Protein AF-A0A973JBW7-F1 (afdb_monomer)

Mean predicted aligned error: 7.13 Å

Nearest PDB structures (foldseek):
  1ygr-assembly2_B  TM=1.843E-01  e=5.687E+00  Homo sapiens

Radius of gyration: 26.46 Å; Cα contacts (8 Å, |Δi|>4): 349; chains: 1; bounding box: 55×74×59 Å

Structure (mmCIF, N/CA/C/O backbone):
data_AF-A0A973JBW7-F1
#
_entry.id   AF-A0A973JBW7-F1
#
loop_
_atom_site.group_PDB
_atom_site.id
_atom_site.type_symbol
_atom_site.label_atom_id
_atom_site.label_alt_id
_atom_site.label_comp_id
_atom_site.label_asym_id
_atom_site.label_entity_id
_atom_site.label_seq_id
_atom_site.pdbx_PDB_ins_code
_atom_site.Cartn_x
_atom_site.Cartn_y
_atom_site.Cartn_z
_atom_site.occupancy
_atom_site.B_iso_or_equiv
_atom_site.auth_seq_id
_atom_site.auth_comp_id
_atom_site.auth_asym_id
_atom_site.auth_atom_id
_atom_site.pdbx_PDB_model_num
ATOM 1 N N . MET A 1 1 ? 20.577 33.169 -4.524 1.00 42.94 1 MET A N 1
ATOM 2 C CA . MET A 1 1 ? 22.026 32.935 -4.735 1.00 42.94 1 MET A CA 1
ATOM 3 C C . MET A 1 1 ? 22.417 31.462 -4.566 1.00 42.94 1 MET A C 1
ATOM 5 O O . MET A 1 1 ? 23.113 30.966 -5.436 1.00 42.94 1 MET A O 1
ATOM 9 N N . LEU A 1 2 ? 21.919 30.731 -3.551 1.00 44.59 2 LEU A N 1
ATOM 10 C CA . LEU A 1 2 ? 22.210 29.290 -3.377 1.00 44.59 2 LEU A CA 1
ATOM 11 C C . LEU A 1 2 ? 21.728 28.379 -4.529 1.00 44.59 2 LEU A C 1
ATOM 13 O O . LEU A 1 2 ? 22.479 27.511 -4.961 1.00 44.59 2 LEU A O 1
ATOM 17 N N . PHE A 1 3 ? 20.528 28.600 -5.081 1.00 47.31 3 PHE A N 1
ATOM 18 C CA . PHE A 1 3 ? 19.990 27.764 -6.174 1.00 47.31 3 PHE A CA 1
ATOM 19 C C . PHE A 1 3 ? 20.794 27.867 -7.484 1.00 47.31 3 PHE A C 1
ATOM 21 O O . PHE A 1 3 ? 21.037 26.862 -8.145 1.00 47.31 3 PHE A O 1
ATOM 28 N N . GLY A 1 4 ? 21.312 29.059 -7.804 1.00 51.34 4 GLY A N 1
ATOM 29 C CA . GLY A 1 4 ? 22.175 29.262 -8.973 1.00 51.34 4 GLY A CA 1
ATOM 30 C C . GLY A 1 4 ? 23.517 28.527 -8.873 1.00 51.34 4 GLY A C 1
ATOM 31 O O . GLY A 1 4 ? 24.029 28.052 -9.880 1.00 51.34 4 GLY A O 1
ATOM 32 N N . ILE A 1 5 ? 24.056 28.366 -7.659 1.00 56.47 5 ILE A N 1
ATOM 33 C CA . ILE A 1 5 ? 25.300 27.620 -7.411 1.00 56.47 5 ILE A CA 1
ATOM 34 C C . ILE A 1 5 ? 25.061 26.106 -7.563 1.00 56.47 5 ILE A C 1
ATOM 36 O O . ILE A 1 5 ? 25.886 25.414 -8.156 1.00 56.47 5 ILE A O 1
ATOM 40 N N . ALA A 1 6 ? 23.910 25.591 -7.116 1.00 58.09 6 ALA A N 1
ATOM 41 C CA . ALA A 1 6 ? 23.551 24.176 -7.264 1.00 58.09 6 ALA A CA 1
ATOM 42 C C . ALA A 1 6 ? 23.385 23.751 -8.738 1.00 58.09 6 ALA A C 1
ATOM 44 O O . ALA A 1 6 ? 23.870 22.688 -9.130 1.00 58.09 6 ALA A O 1
ATOM 45 N N . GLY A 1 7 ? 22.781 24.601 -9.579 1.00 59.62 7 GLY A N 1
ATOM 46 C CA . GLY A 1 7 ? 22.680 24.355 -11.024 1.00 59.62 7 GLY A CA 1
ATOM 47 C C . GLY A 1 7 ? 24.046 24.273 -11.722 1.00 59.62 7 GLY A C 1
ATOM 48 O O . GLY A 1 7 ? 24.251 23.420 -12.585 1.00 59.62 7 GLY A O 1
ATOM 49 N N . VAL A 1 8 ? 25.011 25.098 -11.300 1.00 59.72 8 VAL A N 1
ATOM 50 C CA . VAL A 1 8 ? 26.391 25.080 -11.822 1.00 59.72 8 VAL A CA 1
ATOM 51 C C . VAL A 1 8 ? 27.149 23.818 -11.386 1.00 59.72 8 VAL A C 1
ATOM 53 O O . VAL A 1 8 ? 27.869 23.231 -12.191 1.00 59.72 8 VAL A O 1
ATOM 56 N N . ILE A 1 9 ? 26.948 23.340 -10.154 1.00 60.28 9 ILE A N 1
ATOM 57 C CA . ILE A 1 9 ? 27.571 22.098 -9.658 1.00 60.28 9 ILE A CA 1
ATOM 58 C C . ILE A 1 9 ? 27.059 20.867 -10.426 1.00 60.28 9 ILE A C 1
ATOM 60 O O . ILE A 1 9 ? 27.844 19.975 -10.743 1.00 60.28 9 ILE A O 1
ATOM 64 N N . ILE A 1 10 ? 25.776 20.832 -10.796 1.00 59.91 10 ILE A N 1
ATOM 65 C CA . ILE A 1 10 ? 25.201 19.747 -11.613 1.00 59.91 10 ILE A CA 1
ATOM 66 C C . ILE A 1 10 ? 25.763 19.754 -13.035 1.00 59.91 10 ILE A C 1
ATOM 68 O O . ILE A 1 10 ? 26.061 18.692 -13.579 1.00 59.91 10 ILE A O 1
ATOM 72 N N . LEU A 1 11 ? 25.970 20.937 -13.619 1.00 58.75 11 LEU A N 1
ATOM 73 C CA . LEU A 1 11 ? 26.609 21.075 -14.931 1.00 58.75 11 LEU A CA 1
ATOM 74 C C . LEU A 1 11 ? 28.064 20.579 -14.921 1.00 58.75 11 LEU A C 1
ATOM 76 O O . LEU A 1 11 ? 28.499 19.969 -15.894 1.00 58.75 11 LEU A O 1
ATOM 80 N N . LEU A 1 12 ? 28.794 20.786 -13.820 1.00 54.78 12 LEU A N 1
ATOM 81 C CA . LEU A 1 12 ? 30.184 20.340 -13.657 1.00 54.78 12 LEU A CA 1
ATOM 82 C C . LEU A 1 12 ? 30.306 18.845 -13.303 1.00 54.78 12 LEU A C 1
ATOM 84 O O . LEU A 1 12 ? 31.237 18.182 -13.750 1.00 54.78 12 LEU A O 1
ATOM 88 N N . ALA A 1 13 ? 29.366 18.290 -12.531 1.00 57.03 13 ALA A N 1
ATOM 89 C CA . ALA A 1 13 ? 29.328 16.863 -12.184 1.00 57.03 13 ALA A CA 1
ATOM 90 C C . ALA A 1 13 ? 28.729 15.981 -13.300 1.00 57.03 13 ALA A C 1
ATOM 92 O O . ALA A 1 13 ? 28.875 14.756 -13.287 1.00 57.03 13 ALA A O 1
ATOM 93 N N . GLY A 1 14 ? 28.042 16.605 -14.257 1.00 56.91 14 GLY A N 1
ATOM 94 C CA . GLY A 1 14 ? 27.247 15.973 -15.298 1.00 56.91 14 GLY A CA 1
ATOM 95 C C . GLY A 1 14 ? 27.964 15.721 -16.624 1.00 56.91 14 GLY A C 1
ATOM 96 O O . GLY A 1 14 ? 27.279 15.574 -17.631 1.00 56.91 14 GLY A O 1
ATOM 97 N N . CYS A 1 15 ? 29.301 15.628 -16.651 1.00 59.75 15 CYS A N 1
ATOM 98 C CA . CYS A 1 15 ? 30.090 15.381 -17.874 1.00 59.75 15 CYS A CA 1
ATOM 99 C C . CYS A 1 15 ? 29.671 14.133 -18.679 1.00 59.75 15 CYS A C 1
ATOM 101 O O . CYS A 1 15 ? 30.118 13.961 -19.808 1.00 59.75 15 CYS A O 1
ATOM 103 N N . THR A 1 16 ? 28.823 13.267 -18.118 1.00 65.31 16 THR A N 1
ATOM 104 C CA . THR A 1 16 ? 28.270 12.087 -18.786 1.00 65.31 16 THR A CA 1
ATOM 105 C C . THR A 1 16 ? 26.877 12.289 -19.384 1.00 65.31 16 THR A C 1
ATOM 107 O O . THR A 1 16 ? 26.464 11.431 -20.139 1.00 65.31 16 THR A O 1
ATOM 110 N N . SER A 1 17 ? 26.140 13.365 -19.075 1.00 79.50 17 SER A N 1
ATOM 111 C CA . SER A 1 17 ? 24.730 13.547 -19.485 1.00 79.50 17 SER A CA 1
ATOM 112 C C . SER A 1 17 ? 24.569 14.393 -20.754 1.00 79.50 17 SER A C 1
ATOM 114 O O . SER A 1 17 ? 25.401 15.251 -21.055 1.00 79.50 17 SER A O 1
ATOM 116 N N . SER A 1 18 ? 23.461 14.212 -21.481 1.00 85.12 18 SER A N 1
ATOM 117 C CA . SER A 1 18 ? 23.138 15.063 -22.635 1.00 85.12 18 SER A CA 1
ATOM 118 C C . SER A 1 18 ? 22.835 16.513 -22.214 1.00 85.12 18 SER A C 1
ATOM 120 O O . SER A 1 18 ? 22.399 16.780 -21.092 1.00 85.12 18 SER A O 1
ATOM 122 N N . ARG A 1 19 ? 23.017 17.485 -23.125 1.00 86.94 19 ARG A N 1
ATOM 123 C CA . ARG A 1 19 ? 22.711 18.908 -22.844 1.00 86.94 19 ARG A CA 1
ATOM 124 C C . ARG A 1 19 ? 21.253 19.126 -22.424 1.00 86.94 19 ARG A C 1
ATOM 126 O O . ARG A 1 19 ? 20.981 19.986 -21.590 1.00 86.94 19 ARG A O 1
ATOM 133 N N . GLN A 1 20 ? 20.331 18.363 -23.007 1.00 90.44 20 GLN A N 1
ATOM 134 C CA . GLN A 1 20 ? 18.900 18.455 -22.723 1.00 90.44 20 GLN A CA 1
ATOM 135 C C . GLN A 1 20 ? 18.580 17.936 -21.314 1.00 90.44 20 GLN A C 1
ATOM 137 O O . GLN A 1 20 ? 17.882 18.616 -20.565 1.00 90.44 20 GLN A O 1
ATOM 142 N N . GLU A 1 21 ? 19.166 16.801 -20.913 1.00 91.44 21 GLU A N 1
ATOM 143 C CA . GLU A 1 21 ? 19.054 16.277 -19.545 1.00 91.44 21 GLU A CA 1
ATOM 144 C C . GLU A 1 21 ? 19.638 17.242 -18.513 1.00 91.44 21 GLU A C 1
ATOM 146 O O . GLU A 1 21 ? 19.010 17.497 -17.490 1.00 91.44 21 GLU A O 1
ATOM 151 N N . LEU A 1 22 ? 20.815 17.820 -18.781 1.00 89.81 22 LEU A N 1
ATOM 152 C CA . LEU A 1 22 ? 21.440 18.780 -17.867 1.00 89.81 22 LEU A CA 1
ATOM 153 C C . LEU A 1 22 ? 20.580 20.029 -17.675 1.00 89.81 22 LEU A C 1
ATOM 155 O O . LEU A 1 22 ? 20.416 20.492 -16.546 1.00 89.81 22 LEU A O 1
ATOM 159 N N . LYS A 1 23 ? 19.992 20.548 -18.760 1.00 92.69 23 LYS A N 1
ATOM 160 C CA . LYS A 1 23 ? 19.048 21.669 -18.694 1.00 92.69 23 LYS A CA 1
ATOM 161 C C . LYS A 1 23 ? 17.819 21.303 -17.859 1.00 92.69 23 LYS A C 1
ATOM 163 O O . LYS A 1 23 ? 17.441 22.075 -16.982 1.00 92.69 23 LYS A O 1
ATOM 168 N N . ALA A 1 24 ? 17.244 20.123 -18.088 1.00 94.62 24 ALA A N 1
ATOM 169 C CA . ALA A 1 24 ? 16.097 19.638 -17.330 1.00 94.62 24 ALA A CA 1
ATOM 170 C C . ALA A 1 24 ? 16.425 19.457 -15.839 1.00 94.62 24 ALA A C 1
ATOM 172 O O . ALA A 1 24 ? 15.648 19.864 -14.981 1.00 94.62 24 ALA A O 1
ATOM 173 N N . CYS A 1 25 ? 17.603 18.925 -15.507 1.00 93.38 25 CYS A N 1
ATOM 174 C CA . CYS A 1 25 ? 18.040 18.792 -14.120 1.00 93.38 25 CYS A CA 1
ATOM 175 C C . CYS A 1 25 ? 18.281 20.139 -13.439 1.00 93.38 25 CYS A C 1
ATOM 177 O O . CYS A 1 25 ? 17.886 20.314 -12.288 1.00 93.38 25 CYS A O 1
ATOM 179 N N . ALA A 1 26 ? 18.886 21.103 -14.136 1.00 91.94 26 ALA A N 1
ATOM 180 C CA . ALA A 1 26 ? 19.043 22.454 -13.608 1.00 91.94 26 ALA A CA 1
ATOM 181 C C . ALA A 1 26 ? 17.678 23.103 -13.320 1.00 91.94 26 ALA A C 1
ATOM 183 O O . ALA A 1 26 ? 17.512 23.752 -12.290 1.00 91.94 26 ALA A O 1
ATOM 184 N N . GLU A 1 27 ? 16.688 22.888 -14.189 1.00 92.94 27 GLU A N 1
ATOM 185 C CA . GLU A 1 27 ? 15.319 23.361 -13.977 1.00 92.94 27 GLU A CA 1
ATOM 186 C C . GLU A 1 27 ? 14.664 22.709 -12.753 1.00 92.94 27 GLU A C 1
ATOM 188 O O . GLU A 1 27 ? 14.153 23.427 -11.899 1.00 92.94 27 GLU A O 1
ATOM 193 N N . VAL A 1 28 ? 14.768 21.382 -12.605 1.00 92.00 28 VAL A N 1
ATOM 194 C CA . VAL A 1 28 ? 14.255 20.645 -11.433 1.00 92.00 28 VAL A CA 1
ATOM 195 C C . VAL A 1 28 ? 14.863 21.169 -10.129 1.00 92.00 28 VAL A C 1
ATOM 197 O O . VAL A 1 28 ? 14.159 21.364 -9.137 1.00 92.00 28 VAL A O 1
ATOM 200 N N . VAL A 1 29 ? 16.169 21.437 -10.118 1.00 90.38 29 VAL A N 1
ATOM 201 C CA . VAL A 1 29 ? 16.849 21.987 -8.936 1.00 90.38 29 VAL A CA 1
ATOM 202 C C . VAL A 1 29 ? 16.404 23.412 -8.638 1.00 90.38 29 VAL A C 1
ATOM 204 O O . VAL A 1 29 ? 16.184 23.750 -7.476 1.00 90.38 29 VAL A O 1
ATOM 207 N N . ASN A 1 30 ? 16.215 24.235 -9.668 1.00 91.75 30 ASN A N 1
ATOM 208 C CA . ASN A 1 30 ? 15.725 25.600 -9.505 1.00 91.75 30 ASN A CA 1
ATOM 209 C C . ASN A 1 30 ? 14.256 25.653 -9.059 1.00 91.75 30 ASN A C 1
ATOM 211 O O . ASN A 1 30 ? 13.892 26.567 -8.322 1.00 91.75 30 ASN A O 1
ATOM 215 N N . SER A 1 31 ? 13.422 24.687 -9.464 1.00 89.81 31 SER A N 1
ATOM 216 C CA . SER A 1 31 ? 12.028 24.588 -9.009 1.00 89.81 31 SER A CA 1
ATOM 217 C C . SER A 1 31 ? 11.898 24.111 -7.561 1.00 89.81 31 SER A C 1
ATOM 219 O O . SER A 1 31 ? 10.866 24.338 -6.931 1.00 89.81 31 SER A O 1
ATOM 221 N N . GLY A 1 32 ? 12.939 23.469 -7.024 1.00 90.44 32 GLY A N 1
ATOM 222 C CA . GLY A 1 32 ? 12.926 22.881 -5.690 1.00 90.44 32 GLY A CA 1
ATOM 223 C C . GLY A 1 32 ? 12.022 21.650 -5.579 1.00 90.44 32 GLY A C 1
ATOM 224 O O . GLY A 1 32 ? 11.561 21.078 -6.568 1.00 90.44 32 GLY A O 1
ATOM 225 N N . PHE A 1 33 ? 11.792 21.215 -4.342 1.00 90.94 33 PHE A N 1
ATOM 226 C CA . PHE A 1 33 ? 10.948 20.060 -4.050 1.00 90.94 33 PHE A CA 1
ATOM 227 C C . PHE A 1 33 ? 9.458 20.389 -4.190 1.00 90.94 33 PHE A C 1
ATOM 229 O O . PHE A 1 33 ? 8.994 21.448 -3.765 1.00 90.94 33 PHE A O 1
ATOM 236 N N . ARG A 1 34 ? 8.687 19.434 -4.723 1.00 91.00 34 ARG A N 1
ATOM 237 C CA . ARG A 1 34 ? 7.221 19.508 -4.759 1.00 91.00 34 ARG A CA 1
ATOM 238 C C . ARG A 1 34 ? 6.672 19.629 -3.323 1.00 91.00 34 ARG A C 1
ATOM 240 O O . ARG A 1 34 ? 7.114 18.895 -2.439 1.00 91.00 34 ARG A O 1
ATOM 247 N N . PRO A 1 35 ? 5.702 20.509 -3.040 1.00 94.56 35 PRO A N 1
ATOM 248 C CA . PRO A 1 35 ? 5.027 20.489 -1.748 1.00 94.56 35 PRO A CA 1
ATOM 249 C C . PRO A 1 35 ? 4.169 19.224 -1.609 1.00 94.56 35 PRO A C 1
ATOM 251 O O . PRO A 1 35 ? 3.582 18.756 -2.584 1.00 94.56 35 PRO A O 1
ATOM 254 N N . VAL A 1 36 ? 4.053 18.695 -0.389 1.00 95.25 36 VAL A N 1
ATOM 255 C CA . VAL A 1 36 ? 3.075 17.638 -0.087 1.00 95.25 36 VAL A CA 1
ATOM 256 C C . VAL A 1 36 ? 1.675 18.190 -0.342 1.00 95.25 36 VAL A C 1
ATOM 258 O O . VAL A 1 36 ? 1.330 19.265 0.161 1.00 95.25 36 VAL A O 1
ATOM 261 N N . ALA A 1 37 ? 0.875 17.458 -1.114 1.00 96.44 37 ALA A N 1
ATOM 262 C CA . ALA A 1 37 ? -0.450 17.890 -1.535 1.00 96.44 37 ALA A CA 1
ATOM 263 C C . ALA A 1 37 ? -1.318 18.304 -0.337 1.00 96.44 37 ALA A C 1
ATOM 265 O O . ALA A 1 37 ? -1.335 17.655 0.721 1.00 96.44 37 ALA A O 1
ATOM 266 N N . ARG A 1 38 ? -2.045 19.416 -0.488 1.00 93.69 38 ARG A N 1
ATOM 267 C CA . ARG A 1 38 ? -2.948 19.911 0.562 1.00 93.69 38 ARG A CA 1
ATOM 268 C C . ARG A 1 38 ? -4.248 19.130 0.563 1.00 93.69 38 ARG A C 1
ATOM 270 O O . ARG A 1 38 ? -4.709 18.749 1.637 1.00 93.69 38 ARG A O 1
ATOM 277 N N . GLU A 1 39 ? -4.733 18.813 -0.627 1.00 93.44 39 GLU A N 1
ATOM 278 C CA . GLU A 1 39 ? -5.956 18.068 -0.882 1.00 93.44 39 GLU A CA 1
ATOM 279 C C . GLU A 1 39 ? -5.707 16.807 -1.719 1.00 93.44 39 GLU A C 1
ATOM 281 O O . GLU A 1 39 ? -4.707 16.657 -2.420 1.00 93.44 39 GLU A O 1
ATOM 286 N N . ARG A 1 40 ? -6.646 15.861 -1.638 1.00 90.19 40 ARG A N 1
ATOM 287 C CA . ARG A 1 40 ? -6.514 14.529 -2.241 1.00 90.19 40 ARG A CA 1
ATOM 288 C C . ARG A 1 40 ? -6.483 14.552 -3.776 1.00 90.19 40 ARG A C 1
ATOM 290 O O . ARG A 1 40 ? -5.924 13.635 -4.384 1.00 90.19 40 ARG A O 1
ATOM 297 N N . THR A 1 41 ? -7.129 15.531 -4.399 1.00 92.38 41 THR A N 1
ATOM 298 C CA . THR A 1 41 ? -7.182 15.767 -5.857 1.00 92.38 41 THR A CA 1
ATOM 299 C C . THR A 1 41 ? -5.808 16.063 -6.445 1.00 92.38 41 THR A C 1
ATOM 301 O O . THR A 1 41 ? -5.526 15.644 -7.561 1.00 92.38 41 THR A O 1
ATOM 304 N N . GLU A 1 42 ? -4.932 16.684 -5.661 1.00 94.62 42 GLU A N 1
ATOM 305 C CA . GLU A 1 42 ? -3.567 17.044 -6.051 1.00 94.62 42 GLU A CA 1
ATOM 306 C C . GLU A 1 42 ? -2.538 15.955 -5.721 1.00 94.62 42 GLU A C 1
ATOM 308 O O . GLU A 1 42 ? -1.343 16.134 -5.979 1.00 94.62 42 GLU A O 1
ATOM 313 N N . ARG A 1 43 ? -2.972 14.839 -5.115 1.00 94.56 43 ARG A N 1
ATOM 314 C CA . ARG A 1 43 ? -2.050 13.821 -4.610 1.00 94.56 43 ARG A CA 1
ATOM 315 C C . ARG A 1 43 ? -1.225 13.189 -5.736 1.00 94.56 43 ARG A C 1
ATOM 317 O O . ARG A 1 43 ? -1.718 12.948 -6.841 1.00 94.56 43 ARG A O 1
ATOM 324 N N . PHE A 1 44 ? 0.000 12.824 -5.410 1.00 95.12 44 PHE A N 1
ATOM 325 C CA . PHE A 1 44 ? 0.974 12.198 -6.271 1.00 95.12 44 PHE A CA 1
ATOM 326 C C . PHE A 1 44 ? 0.481 10.819 -6.706 1.00 95.12 44 PHE A C 1
ATOM 328 O O . PHE A 1 44 ? 0.200 9.951 -5.881 1.00 95.12 44 PHE A O 1
ATOM 335 N N . GLN A 1 45 ? 0.365 10.622 -8.019 1.00 91.38 45 GLN A N 1
ATOM 336 C CA . GLN A 1 45 ? -0.081 9.361 -8.626 1.00 91.38 45 GLN A CA 1
ATOM 337 C C . GLN A 1 45 ? 1.093 8.531 -9.171 1.00 91.38 45 GLN A C 1
ATOM 339 O O . GLN A 1 45 ? 0.908 7.756 -10.105 1.00 91.38 45 GLN A O 1
ATOM 344 N N . GLY A 1 46 ? 2.314 8.729 -8.659 1.00 92.25 46 GLY A N 1
ATOM 345 C CA . GLY A 1 46 ? 3.503 8.054 -9.197 1.00 92.25 46 GLY A CA 1
ATOM 346 C C . GLY A 1 46 ? 3.949 8.584 -10.565 1.00 92.25 46 GLY A C 1
ATOM 347 O O . GLY A 1 46 ? 4.622 7.867 -11.305 1.00 92.25 46 GLY A O 1
ATOM 348 N N . LYS A 1 47 ? 3.539 9.813 -10.911 1.00 92.38 47 LYS A N 1
ATOM 349 C CA . LYS A 1 47 ? 3.806 10.475 -12.191 1.00 92.38 47 LYS A CA 1
ATOM 350 C C . LYS A 1 47 ? 4.443 11.836 -11.984 1.00 92.38 47 LYS A C 1
ATOM 352 O O . LYS A 1 47 ? 3.928 12.640 -11.205 1.00 92.38 47 LYS A O 1
ATOM 357 N N . VAL A 1 48 ? 5.517 12.111 -12.717 1.00 93.88 48 VAL A N 1
ATOM 358 C CA . VAL A 1 48 ? 6.246 13.385 -12.631 1.00 93.88 48 VAL A CA 1
ATOM 359 C C . VAL A 1 48 ? 6.046 14.245 -13.879 1.00 93.88 48 VAL A C 1
ATOM 361 O O . VAL A 1 48 ? 5.449 13.817 -14.871 1.00 93.88 48 VAL A O 1
ATOM 364 N N . GLN A 1 49 ? 6.505 15.496 -13.829 1.00 94.06 49 GLN A N 1
ATOM 365 C CA . GLN A 1 49 ? 6.531 16.380 -14.996 1.00 94.06 49 GLN A CA 1
ATOM 366 C C . GLN A 1 49 ? 7.577 15.914 -16.016 1.00 94.06 49 GLN A C 1
ATOM 368 O O . GLN A 1 49 ? 8.479 15.143 -15.692 1.00 94.06 49 GLN A O 1
ATOM 373 N N . GLU A 1 50 ? 7.462 16.388 -17.257 1.00 95.62 50 GLU A N 1
ATOM 374 C CA . GLU A 1 50 ? 8.357 15.983 -18.348 1.00 95.62 50 GLU A CA 1
ATOM 375 C C . GLU A 1 50 ? 9.818 16.277 -18.028 1.00 95.62 50 GLU A C 1
ATOM 377 O O . GLU A 1 50 ? 10.669 15.401 -18.142 1.00 95.62 50 GLU A O 1
ATOM 382 N N . THR A 1 51 ? 10.080 17.487 -17.538 1.00 96.00 51 THR A N 1
ATOM 383 C CA . THR A 1 51 ? 11.404 17.961 -17.130 1.00 96.00 51 THR A CA 1
ATOM 384 C C . THR A 1 51 ? 11.996 17.088 -16.022 1.00 96.00 51 THR A C 1
ATOM 386 O O . THR A 1 51 ? 13.167 16.712 -16.076 1.00 96.00 51 THR A O 1
ATOM 389 N N . THR A 1 52 ? 11.180 16.678 -15.048 1.00 95.81 52 THR A N 1
ATOM 390 C CA . THR A 1 52 ? 11.597 15.771 -13.972 1.00 95.81 52 THR A CA 1
ATOM 391 C C . THR A 1 52 ? 11.926 14.371 -14.486 1.00 95.81 52 THR A C 1
ATOM 393 O O . THR A 1 52 ? 12.967 13.824 -14.118 1.00 95.81 52 THR A O 1
ATOM 396 N N . ALA A 1 53 ? 11.085 13.799 -15.354 1.00 96.38 53 ALA A N 1
ATOM 397 C CA . ALA A 1 53 ? 11.341 12.487 -15.950 1.00 96.38 53 ALA A CA 1
ATOM 398 C C . ALA A 1 53 ? 12.604 12.505 -16.816 1.00 96.38 53 ALA A C 1
ATOM 400 O O . ALA A 1 53 ? 13.451 11.624 -16.681 1.00 96.38 53 ALA A O 1
ATOM 401 N N . LEU A 1 54 ? 12.766 13.543 -17.642 1.00 96.62 54 LEU A N 1
ATOM 402 C CA . LEU A 1 54 ? 13.934 13.710 -18.496 1.00 96.62 54 LEU A CA 1
ATOM 403 C C . LEU A 1 54 ? 15.217 13.801 -17.665 1.00 96.62 54 LEU A C 1
ATOM 405 O O . LEU A 1 54 ? 16.190 13.116 -17.968 1.00 96.62 54 LEU A O 1
ATOM 409 N N . CYS A 1 55 ? 15.208 14.569 -16.572 1.00 95.56 55 CYS A N 1
ATOM 410 C CA . CYS A 1 55 ? 16.353 14.636 -15.667 1.00 95.56 55 CYS A CA 1
ATOM 411 C C . CYS A 1 55 ? 16.701 13.267 -15.048 1.00 95.56 55 CYS A C 1
ATOM 413 O O . CYS A 1 55 ? 17.874 12.895 -14.975 1.00 95.56 55 CYS A O 1
ATOM 415 N N . ARG A 1 56 ? 15.697 12.507 -14.594 1.00 95.56 56 ARG A N 1
ATOM 416 C CA . ARG A 1 56 ? 15.902 11.270 -13.819 1.00 95.56 56 ARG A CA 1
ATOM 417 C C . ARG A 1 56 ? 16.123 10.015 -14.664 1.00 95.56 56 ARG A C 1
ATOM 419 O O . ARG A 1 56 ? 16.722 9.071 -14.162 1.00 95.56 56 ARG A O 1
ATOM 426 N N . GLY A 1 57 ? 15.660 9.986 -15.913 1.00 95.06 57 GLY A N 1
ATOM 427 C CA . GLY A 1 57 ? 15.696 8.781 -16.753 1.00 95.06 57 GLY A CA 1
ATOM 428 C C . GLY A 1 57 ? 15.784 9.014 -18.257 1.00 95.06 57 GLY A C 1
ATOM 429 O O . GLY A 1 57 ? 15.549 8.084 -19.030 1.00 95.06 57 GLY A O 1
ATOM 430 N N . GLY A 1 58 ? 16.086 10.240 -18.691 1.00 95.25 58 GLY A N 1
ATOM 431 C CA . GLY A 1 58 ? 16.224 10.566 -20.106 1.00 95.25 58 GLY A CA 1
ATOM 432 C C . GLY A 1 58 ? 14.924 10.400 -20.904 1.00 95.25 58 GLY A C 1
ATOM 433 O O . GLY A 1 58 ? 13.818 10.347 -20.360 1.00 95.25 58 GLY A O 1
ATOM 434 N N . GLU A 1 59 ? 15.066 10.293 -22.224 1.00 94.50 59 GLU A N 1
ATOM 435 C CA . GLU A 1 59 ? 13.942 10.170 -23.168 1.00 94.50 59 GLU A CA 1
ATOM 436 C C . GLU A 1 59 ? 13.093 8.910 -22.940 1.00 94.50 59 GLU A C 1
ATOM 438 O O . GLU A 1 59 ? 11.882 8.907 -23.185 1.00 94.50 59 GLU A O 1
ATOM 443 N N . LYS A 1 60 ? 13.700 7.838 -22.408 1.00 93.06 60 LYS A N 1
ATOM 444 C CA . LYS A 1 60 ? 12.968 6.623 -22.032 1.00 93.06 60 LYS A CA 1
ATOM 445 C C . LYS A 1 60 ? 11.920 6.950 -20.969 1.00 93.06 60 LYS A C 1
ATOM 447 O O . LYS A 1 60 ? 10.747 6.648 -21.169 1.00 93.06 60 LYS A O 1
ATOM 452 N N . ALA A 1 61 ? 12.312 7.606 -19.877 1.00 95.75 61 ALA A N 1
ATOM 453 C CA . ALA A 1 61 ? 11.367 7.997 -18.836 1.00 95.75 61 ALA A CA 1
ATOM 454 C C . ALA A 1 61 ? 10.262 8.909 -19.379 1.00 95.75 61 ALA A C 1
ATOM 456 O O . ALA A 1 61 ? 9.094 8.674 -19.080 1.00 95.75 61 ALA A O 1
ATOM 457 N N . VAL A 1 62 ? 10.604 9.888 -20.226 1.00 96.12 62 VAL A N 1
ATOM 458 C CA . VAL A 1 62 ? 9.627 10.789 -20.865 1.00 96.12 62 VAL A CA 1
ATOM 459 C C . VAL A 1 62 ? 8.591 10.015 -21.679 1.00 96.12 62 VAL A C 1
ATOM 461 O O . VAL A 1 62 ? 7.391 10.209 -21.482 1.00 96.12 62 VAL A O 1
ATOM 464 N N . THR A 1 63 ? 9.037 9.091 -22.531 1.00 94.38 63 THR A N 1
ATOM 465 C CA . THR A 1 63 ? 8.160 8.291 -23.402 1.00 94.38 63 THR A CA 1
ATOM 466 C C . THR A 1 63 ? 7.143 7.478 -22.592 1.00 94.38 63 THR A C 1
ATOM 468 O O . THR A 1 63 ? 5.956 7.429 -22.927 1.00 94.38 63 THR A O 1
ATOM 471 N N . PHE A 1 64 ? 7.579 6.884 -21.477 1.00 93.12 64 PHE A N 1
ATOM 472 C CA . PHE A 1 64 ? 6.729 6.044 -20.628 1.00 93.12 64 PHE A CA 1
ATOM 473 C C . PHE A 1 64 ? 5.743 6.825 -19.741 1.00 93.12 64 PHE A C 1
ATOM 475 O O . PHE A 1 64 ? 4.801 6.217 -19.218 1.00 93.12 64 PHE A O 1
ATOM 482 N N . ARG A 1 65 ? 5.868 8.155 -19.613 1.00 93.31 65 ARG A N 1
ATOM 483 C CA . ARG A 1 65 ? 4.953 8.977 -18.791 1.00 93.31 65 ARG A CA 1
ATOM 484 C C . ARG A 1 65 ? 3.491 8.839 -19.195 1.00 93.31 65 ARG A C 1
ATOM 486 O O . ARG A 1 65 ? 2.623 8.857 -18.329 1.00 93.31 65 ARG A O 1
ATOM 493 N N . SER A 1 66 ? 3.227 8.667 -20.489 1.00 91.50 66 SER A N 1
ATOM 494 C CA . SER A 1 66 ? 1.873 8.527 -21.042 1.00 91.50 66 SER A CA 1
ATOM 495 C C . SER A 1 66 ? 1.175 7.214 -20.657 1.00 91.50 66 SER A C 1
ATOM 497 O O . SER A 1 66 ? -0.042 7.097 -20.788 1.00 91.50 66 SER A O 1
ATOM 499 N N . THR A 1 67 ? 1.925 6.226 -20.163 1.00 92.81 67 THR A N 1
ATOM 500 C CA . THR A 1 67 ? 1.382 4.932 -19.732 1.00 92.81 67 THR A CA 1
ATOM 501 C C . THR A 1 67 ? 0.720 5.033 -18.349 1.00 92.81 67 THR A C 1
ATOM 503 O O . THR A 1 67 ? 1.052 5.931 -17.574 1.00 92.81 67 THR A O 1
ATOM 506 N N . PRO A 1 68 ? -0.189 4.112 -17.975 1.00 90.12 68 PRO A N 1
ATOM 507 C CA . PRO A 1 68 ? -0.846 4.149 -16.664 1.00 90.12 68 PRO A CA 1
ATOM 508 C C . PRO A 1 68 ? 0.052 3.702 -15.494 1.00 90.12 68 PRO A C 1
ATOM 510 O O . PRO A 1 68 ? -0.381 3.751 -14.346 1.00 90.12 68 PRO A O 1
ATOM 513 N N . TYR A 1 69 ? 1.275 3.236 -15.761 1.00 89.69 69 TYR A N 1
ATOM 514 C CA . TYR A 1 69 ? 2.188 2.702 -14.746 1.00 89.69 69 TYR A CA 1
ATOM 515 C C . TYR A 1 69 ? 3.048 3.793 -14.117 1.00 89.69 69 TYR A C 1
ATOM 517 O O . TYR A 1 69 ? 3.310 4.802 -14.749 1.00 89.69 69 TYR A O 1
ATOM 525 N N . VAL A 1 70 ? 3.526 3.578 -12.897 1.00 91.81 70 VAL A N 1
ATOM 526 C CA . VAL A 1 70 ? 4.450 4.489 -12.198 1.00 91.81 70 VAL A CA 1
ATOM 527 C C . VAL A 1 70 ? 5.742 4.743 -12.990 1.00 91.81 70 VAL A C 1
ATOM 529 O O . VAL A 1 70 ? 6.253 3.847 -13.663 1.00 91.81 70 VAL A O 1
ATOM 532 N N . ASP A 1 71 ? 6.284 5.961 -12.904 1.00 90.38 71 ASP A N 1
ATOM 533 C CA . ASP A 1 71 ? 7.412 6.381 -13.753 1.00 90.38 71 ASP A CA 1
ATOM 534 C C . ASP A 1 71 ? 8.765 5.804 -13.307 1.00 90.38 71 ASP A C 1
ATOM 536 O O . ASP A 1 71 ? 9.645 5.589 -14.143 1.00 90.38 71 ASP A O 1
ATOM 540 N N . TRP A 1 72 ? 8.939 5.519 -12.012 1.00 92.38 72 TRP A N 1
ATOM 541 C CA . TRP A 1 72 ? 10.266 5.312 -11.424 1.00 92.38 72 TRP A CA 1
ATOM 542 C C . TRP A 1 72 ? 11.050 4.124 -11.975 1.00 92.38 72 TRP A C 1
ATOM 544 O O . TRP A 1 72 ? 12.273 4.182 -11.969 1.00 92.38 72 TRP A O 1
ATOM 554 N N . ALA A 1 73 ? 10.404 3.074 -12.493 1.00 92.94 73 ALA A N 1
ATOM 555 C CA . ALA A 1 73 ? 11.104 1.934 -13.106 1.00 92.94 73 ALA A CA 1
ATOM 556 C C . ALA A 1 73 ? 11.797 2.296 -14.438 1.00 92.94 73 ALA A C 1
ATOM 558 O O . ALA A 1 73 ? 12.588 1.516 -14.965 1.00 92.94 73 ALA A O 1
ATOM 559 N N . ASN A 1 74 ? 11.491 3.474 -14.990 1.00 94.94 74 ASN A N 1
ATOM 560 C CA . ASN A 1 74 ? 12.086 3.995 -16.218 1.00 94.94 74 ASN A CA 1
ATOM 561 C C . ASN A 1 74 ? 13.194 5.024 -15.955 1.00 94.94 74 ASN A C 1
ATOM 563 O O . ASN A 1 74 ? 13.733 5.579 -16.911 1.00 94.94 74 ASN A O 1
ATOM 567 N N . TYR A 1 75 ? 13.523 5.295 -14.690 1.00 96.88 75 TYR A N 1
ATOM 568 C CA . TYR A 1 75 ? 14.654 6.145 -14.331 1.00 96.88 75 TYR A CA 1
ATOM 569 C C . TYR A 1 75 ? 15.988 5.412 -14.523 1.00 96.88 75 TYR A C 1
ATOM 571 O O . TYR A 1 75 ? 16.048 4.197 -14.731 1.00 96.88 75 TYR A O 1
ATOM 579 N N . TRP A 1 76 ? 17.080 6.171 -14.495 1.00 96.81 76 TRP A N 1
ATOM 580 C CA . TRP A 1 76 ? 18.416 5.598 -14.582 1.00 96.81 76 TRP A CA 1
ATOM 581 C C . TRP A 1 76 ? 18.700 4.713 -13.357 1.00 96.81 76 TRP A C 1
ATOM 583 O O . TRP A 1 76 ? 18.489 5.131 -12.223 1.00 96.81 76 TRP A O 1
ATOM 593 N N . ALA A 1 77 ? 19.203 3.501 -13.599 1.00 96.25 77 ALA A N 1
ATOM 594 C CA . ALA A 1 77 ? 19.578 2.489 -12.603 1.00 96.25 77 ALA A CA 1
ATOM 595 C C . ALA A 1 77 ? 18.462 1.990 -11.651 1.00 96.25 77 ALA A C 1
ATOM 597 O O . ALA A 1 77 ? 18.771 1.416 -10.609 1.00 96.25 77 ALA A O 1
ATOM 598 N N . THR A 1 78 ? 17.180 2.143 -12.000 1.00 95.94 78 THR A N 1
ATOM 599 C CA . THR A 1 78 ? 16.044 1.739 -11.138 1.00 95.94 78 THR A CA 1
ATOM 600 C C . THR A 1 78 ? 15.203 0.568 -11.658 1.00 95.94 78 THR A C 1
ATOM 602 O O . THR A 1 78 ? 14.315 0.103 -10.945 1.00 95.94 78 THR A O 1
ATOM 605 N N . GLY A 1 79 ? 15.437 0.102 -12.886 1.00 91.62 79 GLY A N 1
ATOM 606 C CA . GLY A 1 79 ? 14.755 -1.048 -13.479 1.00 91.62 79 GLY A CA 1
ATOM 607 C C . GLY A 1 79 ? 15.563 -2.334 -13.306 1.00 91.62 79 GLY A C 1
ATOM 608 O O . GLY A 1 79 ? 15.423 -3.051 -12.321 1.00 91.62 79 GLY A O 1
ATOM 609 N N . ASP A 1 80 ? 16.411 -2.625 -14.287 1.00 89.25 80 ASP A N 1
ATOM 610 C CA . ASP A 1 80 ? 17.370 -3.730 -14.281 1.00 89.25 80 ASP A CA 1
ATOM 611 C C . ASP A 1 80 ? 18.766 -3.219 -14.684 1.00 89.25 80 ASP A C 1
ATOM 613 O O . ASP A 1 80 ? 18.992 -2.015 -14.813 1.00 89.25 80 ASP A O 1
ATOM 617 N N . ALA A 1 81 ? 19.731 -4.116 -14.903 1.00 89.88 81 ALA A N 1
ATOM 618 C CA . ALA A 1 81 ? 21.063 -3.714 -15.364 1.00 89.88 81 ALA A CA 1
ATOM 619 C C . ALA A 1 81 ? 21.026 -2.902 -16.681 1.00 89.88 81 ALA A C 1
ATOM 621 O O . ALA A 1 81 ? 21.892 -2.061 -16.911 1.00 89.88 81 ALA A O 1
ATOM 622 N N . GLY A 1 82 ? 20.002 -3.101 -17.519 1.00 91.81 82 GLY A N 1
ATOM 623 C CA . GLY A 1 82 ? 19.786 -2.365 -18.763 1.00 91.81 82 GLY A CA 1
ATOM 624 C C . GLY A 1 82 ? 19.189 -0.968 -18.578 1.00 91.81 82 GLY A C 1
ATOM 625 O O . GLY A 1 82 ? 19.106 -0.216 -19.548 1.00 91.81 82 GLY A O 1
ATOM 626 N N . SER A 1 83 ? 18.786 -0.582 -17.363 1.00 94.31 83 SER A N 1
ATOM 627 C CA . SER A 1 83 ? 18.398 0.799 -17.063 1.00 94.31 83 SER A CA 1
ATOM 628 C C . SER A 1 83 ? 19.573 1.672 -16.625 1.00 94.31 83 SER A C 1
ATOM 630 O O . SER A 1 83 ? 19.347 2.834 -16.306 1.00 94.31 83 SER A O 1
ATOM 632 N N . MET A 1 84 ? 20.806 1.159 -16.545 1.00 94.62 84 MET A N 1
ATOM 633 C CA . MET A 1 84 ? 21.975 2.001 -16.264 1.00 94.62 84 MET A CA 1
ATOM 634 C C . MET A 1 84 ? 22.233 2.989 -17.403 1.00 94.62 84 MET A C 1
ATOM 636 O O . MET A 1 84 ? 21.943 2.723 -18.570 1.00 94.62 84 MET A O 1
ATOM 640 N N . TYR A 1 85 ? 22.812 4.137 -17.060 1.00 93.31 85 TYR A N 1
ATOM 641 C CA . TYR A 1 85 ? 23.235 5.113 -18.051 1.00 93.31 85 TYR A CA 1
ATOM 642 C C . TYR A 1 85 ? 24.268 4.503 -19.016 1.00 93.31 85 TYR A C 1
ATOM 644 O O . TYR A 1 85 ? 25.186 3.815 -18.549 1.00 93.31 85 TYR A O 1
ATOM 652 N N . PRO A 1 86 ? 24.169 4.745 -20.337 1.00 90.88 86 PRO A N 1
ATOM 653 C CA . PRO A 1 86 ? 25.081 4.156 -21.313 1.00 90.88 86 PRO A CA 1
ATOM 654 C C . PRO A 1 86 ? 26.559 4.376 -20.963 1.00 90.88 86 PRO A C 1
ATOM 656 O O . PRO A 1 86 ? 26.980 5.490 -20.657 1.00 90.88 86 PRO A O 1
ATOM 659 N N . GLY A 1 87 ? 27.351 3.302 -21.006 1.00 88.75 87 GLY A N 1
ATOM 660 C CA . GLY A 1 87 ? 28.784 3.345 -20.691 1.00 88.75 87 GLY A CA 1
ATOM 661 C C . GLY A 1 87 ? 29.125 3.370 -19.196 1.00 88.75 87 GLY A C 1
ATOM 662 O O . GLY A 1 87 ? 30.284 3.581 -18.851 1.00 88.75 87 GLY A O 1
ATOM 663 N N . THR A 1 88 ? 28.150 3.149 -18.309 1.00 89.69 88 THR A N 1
ATOM 664 C CA . THR A 1 88 ? 28.369 3.055 -16.857 1.00 89.69 88 THR A CA 1
ATOM 665 C C . THR A 1 88 ? 28.060 1.655 -16.332 1.00 89.69 88 THR A C 1
ATOM 667 O O . THR A 1 88 ? 27.239 0.941 -16.903 1.00 89.69 88 THR A O 1
ATOM 670 N N . THR A 1 89 ? 28.720 1.263 -15.239 1.00 87.44 89 THR A N 1
ATOM 671 C CA . THR A 1 89 ? 28.539 -0.051 -14.588 1.00 87.44 89 THR A CA 1
ATOM 672 C C . THR A 1 89 ? 28.330 0.046 -13.076 1.00 87.44 89 THR A C 1
ATOM 674 O O . THR A 1 89 ? 28.247 -0.973 -12.395 1.00 87.44 89 THR A O 1
ATOM 677 N N . SER A 1 90 ? 28.277 1.260 -12.527 1.00 88.50 90 SER A N 1
ATOM 678 C CA . SER A 1 90 ? 28.162 1.518 -11.092 1.00 88.50 90 SER A CA 1
ATOM 679 C C . SER A 1 90 ? 27.235 2.698 -10.805 1.00 88.50 90 SER A C 1
ATOM 681 O O . SER A 1 90 ? 26.947 3.543 -11.661 1.00 88.50 90 SER A O 1
ATOM 683 N N . ILE A 1 91 ? 26.751 2.747 -9.567 1.00 85.88 91 ILE A N 1
ATOM 684 C CA . ILE A 1 91 ? 25.986 3.867 -9.021 1.00 85.88 91 ILE A CA 1
ATOM 685 C C . ILE A 1 91 ? 26.999 4.811 -8.356 1.00 85.88 91 ILE A C 1
ATOM 687 O O . ILE A 1 91 ? 27.157 4.826 -7.140 1.00 85.88 91 ILE A O 1
ATOM 691 N N . ASP A 1 92 ? 27.759 5.552 -9.164 1.00 82.38 92 ASP A N 1
ATOM 692 C CA . ASP A 1 92 ? 28.715 6.537 -8.645 1.00 82.38 92 ASP A CA 1
ATOM 693 C C . ASP A 1 92 ? 28.009 7.877 -8.439 1.00 82.38 92 ASP A C 1
ATOM 695 O O . ASP A 1 92 ? 27.547 8.448 -9.417 1.00 82.38 92 ASP A O 1
ATOM 699 N N . GLY A 1 93 ? 27.993 8.429 -7.224 1.00 86.69 93 GLY A N 1
ATOM 700 C CA . GLY A 1 93 ? 27.618 9.826 -6.949 1.00 86.69 93 GLY A CA 1
ATOM 701 C C . GLY A 1 93 ? 26.154 10.224 -7.228 1.00 86.69 93 GLY A C 1
ATOM 702 O O . GLY A 1 93 ? 25.638 10.109 -8.335 1.00 86.69 93 GLY A O 1
ATOM 703 N N . HIS A 1 94 ? 25.508 10.841 -6.239 1.00 89.44 94 HIS A N 1
ATOM 704 C CA . HIS A 1 94 ? 24.091 11.246 -6.276 1.00 89.44 94 HIS A CA 1
ATOM 705 C C . HIS A 1 94 ? 23.693 12.187 -7.431 1.00 89.44 94 HIS A C 1
ATOM 707 O O . HIS A 1 94 ? 22.550 12.185 -7.869 1.00 89.44 94 HIS A O 1
ATOM 713 N N . LEU A 1 95 ? 24.623 12.984 -7.971 1.00 86.00 95 LEU A N 1
ATOM 714 C CA . LEU A 1 95 ? 24.331 13.911 -9.080 1.00 86.00 95 LEU A CA 1
ATOM 715 C C . LEU A 1 95 ? 24.524 13.292 -10.476 1.00 86.00 95 LEU A C 1
ATOM 717 O O . LEU A 1 95 ? 24.037 13.832 -11.476 1.00 86.00 95 LEU A O 1
ATOM 721 N N . ARG A 1 96 ? 25.233 12.160 -10.570 1.00 90.31 96 ARG A N 1
ATOM 722 C CA . ARG A 1 96 ? 25.405 11.438 -11.838 1.00 90.31 96 ARG A CA 1
ATOM 723 C C . ARG A 1 96 ? 24.106 10.712 -12.210 1.00 90.31 96 ARG A C 1
ATOM 725 O O . ARG A 1 96 ? 23.279 10.485 -11.330 1.00 90.31 96 ARG A O 1
ATOM 732 N N . PRO A 1 97 ? 23.918 10.322 -13.487 1.00 93.19 97 PRO A N 1
ATOM 733 C CA . PRO A 1 97 ? 22.653 9.764 -13.968 1.00 93.19 97 PRO A CA 1
ATOM 734 C C . PRO A 1 97 ? 22.066 8.643 -13.113 1.00 93.19 97 PRO A C 1
ATOM 736 O O . PRO A 1 97 ? 20.924 8.751 -12.682 1.00 93.19 97 PRO A O 1
ATOM 739 N N . ASN A 1 98 ? 22.858 7.614 -12.805 1.00 94.94 98 ASN A N 1
ATOM 740 C CA . ASN A 1 98 ? 22.391 6.472 -12.018 1.00 94.94 98 ASN A CA 1
ATOM 741 C C . ASN A 1 98 ? 22.007 6.879 -10.587 1.00 94.94 98 ASN A C 1
ATOM 743 O O . ASN A 1 98 ? 20.951 6.483 -10.104 1.00 94.94 98 ASN A O 1
ATOM 747 N N . GLY A 1 99 ? 22.830 7.704 -9.927 1.00 94.88 99 GLY A N 1
ATOM 748 C CA . GLY A 1 99 ? 22.546 8.203 -8.579 1.00 94.88 99 GLY A CA 1
ATOM 749 C C . GLY A 1 99 ? 21.263 9.032 -8.533 1.00 94.88 99 GLY A C 1
ATOM 750 O O . GLY A 1 99 ? 20.355 8.716 -7.771 1.00 94.88 99 GLY A O 1
ATOM 751 N N . ARG A 1 100 ? 21.127 10.023 -9.426 1.00 93.56 100 ARG A N 1
ATOM 752 C CA . ARG A 1 100 ? 19.942 10.899 -9.455 1.00 93.56 100 ARG A CA 1
ATOM 753 C C . ARG A 1 100 ? 18.663 10.166 -9.865 1.00 93.56 100 ARG A C 1
ATOM 755 O O . ARG A 1 100 ? 17.578 10.574 -9.457 1.00 93.56 100 ARG A O 1
ATOM 762 N N . GLY A 1 101 ? 18.772 9.116 -10.683 1.00 95.88 101 GLY A N 1
ATOM 763 C CA . GLY A 1 101 ? 17.645 8.259 -11.045 1.00 95.88 101 GLY A CA 1
ATOM 764 C C . GLY A 1 101 ? 17.105 7.501 -9.832 1.00 95.88 101 GLY A C 1
ATOM 765 O O . GLY A 1 101 ? 15.904 7.557 -9.561 1.00 95.88 101 GLY A O 1
ATOM 766 N N . ILE A 1 102 ? 17.998 6.890 -9.047 1.00 96.38 102 ILE A N 1
ATOM 767 C CA . ILE A 1 102 ? 17.658 6.198 -7.794 1.00 96.38 102 ILE A CA 1
ATOM 768 C C . ILE A 1 102 ? 17.120 7.175 -6.746 1.00 96.38 102 ILE A C 1
ATOM 770 O O . ILE A 1 102 ? 16.031 6.951 -6.218 1.00 96.38 102 ILE A O 1
ATOM 774 N N . ASP A 1 103 ? 17.817 8.284 -6.491 1.00 95.69 103 ASP A N 1
ATOM 775 C CA . ASP A 1 103 ? 17.367 9.303 -5.535 1.00 95.69 103 ASP A CA 1
ATOM 776 C C . ASP A 1 103 ? 15.994 9.864 -5.936 1.00 95.69 103 ASP A C 1
ATOM 778 O O . ASP A 1 103 ? 15.115 10.069 -5.099 1.00 95.69 103 ASP A O 1
ATOM 782 N N . GLY A 1 104 ? 15.777 10.057 -7.239 1.00 95.50 104 GLY A N 1
ATOM 783 C CA . GLY A 1 104 ? 14.502 10.478 -7.799 1.00 95.50 104 GLY A CA 1
ATOM 784 C C . GLY A 1 104 ? 13.374 9.469 -7.581 1.00 95.50 104 GLY A C 1
ATOM 785 O O . GLY A 1 104 ? 12.269 9.873 -7.222 1.00 95.50 104 GLY A O 1
ATOM 786 N N . ALA A 1 105 ? 13.643 8.174 -7.759 1.00 96.62 105 ALA A N 1
ATOM 787 C CA . ALA A 1 105 ? 12.679 7.109 -7.482 1.00 96.62 105 ALA A CA 1
ATOM 788 C C . ALA A 1 105 ? 12.317 7.036 -5.993 1.00 96.62 105 ALA A C 1
ATOM 790 O O . ALA A 1 105 ? 11.139 6.942 -5.651 1.00 96.62 105 ALA A O 1
ATOM 791 N N . LEU A 1 106 ? 13.313 7.122 -5.108 1.00 96.25 106 LEU A N 1
ATOM 792 C CA . LEU A 1 106 ? 13.103 7.124 -3.658 1.00 96.25 106 LEU A CA 1
ATOM 793 C C . LEU A 1 106 ? 12.293 8.344 -3.208 1.00 96.25 106 LEU A C 1
ATOM 795 O O . LEU A 1 106 ? 11.385 8.214 -2.389 1.00 96.25 106 LEU A O 1
ATOM 799 N N . LEU A 1 107 ? 12.568 9.515 -3.785 1.00 95.94 107 LEU A N 1
ATOM 800 C CA . LEU A 1 107 ? 11.806 10.730 -3.518 1.00 95.94 107 LEU A CA 1
ATOM 801 C C . LEU A 1 107 ? 10.343 10.609 -3.977 1.00 95.94 107 LEU A C 1
ATOM 803 O O . LEU A 1 107 ? 9.437 11.014 -3.251 1.00 95.94 107 LEU A O 1
ATOM 807 N N . ASP A 1 108 ? 10.092 10.023 -5.149 1.00 95.88 108 ASP A N 1
ATOM 808 C CA . ASP A 1 108 ? 8.729 9.781 -5.642 1.00 95.88 108 ASP A CA 1
ATOM 809 C C . ASP A 1 108 ? 7.962 8.790 -4.755 1.00 95.88 108 ASP A C 1
ATOM 811 O O . ASP A 1 108 ? 6.796 9.027 -4.425 1.00 95.88 108 ASP A O 1
ATOM 815 N N . LEU A 1 109 ? 8.620 7.711 -4.317 1.00 96.00 109 LEU A N 1
ATOM 816 C CA . LEU A 1 109 ? 8.052 6.757 -3.360 1.00 96.00 109 LEU A CA 1
ATOM 817 C C . LEU A 1 109 ? 7.694 7.435 -2.035 1.00 96.00 109 LEU A C 1
ATOM 819 O O . LEU A 1 109 ? 6.635 7.158 -1.470 1.00 96.00 109 LEU A O 1
ATOM 823 N N . GLU A 1 110 ? 8.533 8.355 -1.561 1.00 96.62 110 GLU A N 1
ATOM 824 C CA . GLU A 1 110 ? 8.283 9.094 -0.328 1.00 96.62 110 GLU A CA 1
ATOM 825 C C . GLU A 1 110 ? 7.089 10.049 -0.460 1.00 96.62 110 GLU A C 1
ATOM 827 O O . GLU A 1 110 ? 6.212 10.047 0.407 1.00 96.62 110 GLU A O 1
ATOM 832 N N . TYR A 1 111 ? 6.965 10.782 -1.574 1.00 96.44 111 TYR A N 1
ATOM 833 C CA . TYR A 1 111 ? 5.759 11.577 -1.844 1.00 96.44 111 TYR A CA 1
ATOM 834 C C . TYR A 1 111 ? 4.503 10.716 -1.863 1.00 96.44 111 TYR A C 1
ATOM 836 O O . TYR A 1 111 ? 3.493 11.079 -1.254 1.00 96.44 111 TYR A O 1
ATOM 844 N N . GLN A 1 112 ? 4.562 9.567 -2.539 1.00 95.19 112 GLN A N 1
ATOM 845 C 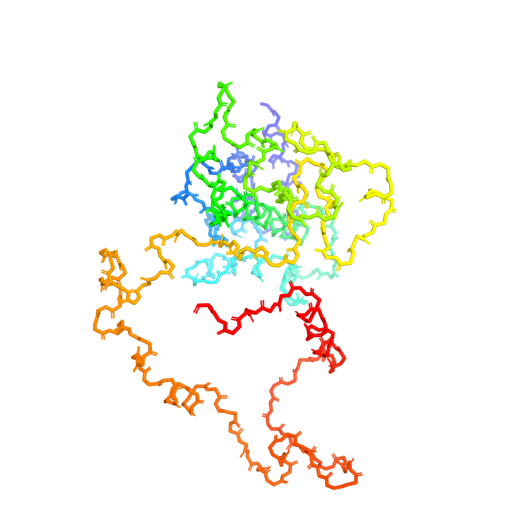CA . GLN A 1 112 ? 3.428 8.658 -2.586 1.00 95.19 112 GLN A CA 1
ATOM 846 C C . GLN A 1 112 ? 3.074 8.151 -1.187 1.00 95.19 112 GLN A C 1
ATOM 848 O O . GLN A 1 112 ? 1.905 8.180 -0.812 1.00 95.19 112 GLN A O 1
ATOM 853 N N . ARG A 1 113 ? 4.064 7.742 -0.386 1.00 96.00 113 ARG A N 1
ATOM 854 C CA . ARG A 1 113 ? 3.862 7.261 0.985 1.00 96.00 113 ARG A CA 1
ATOM 855 C C . ARG A 1 113 ? 3.228 8.329 1.874 1.00 96.00 113 ARG A C 1
ATOM 857 O O . ARG A 1 113 ? 2.215 8.054 2.514 1.00 96.00 113 ARG A O 1
ATOM 864 N N . MET A 1 114 ? 3.793 9.537 1.904 1.00 96.12 114 MET A N 1
ATOM 865 C CA . MET A 1 114 ? 3.285 10.643 2.723 1.00 96.12 114 MET A CA 1
ATOM 866 C C . MET A 1 114 ? 1.835 10.988 2.371 1.00 96.12 114 MET A C 1
ATOM 868 O O . MET A 1 114 ? 1.005 11.200 3.255 1.00 96.12 114 MET A O 1
ATOM 872 N N . GLU A 1 115 ? 1.510 11.020 1.080 1.00 96.31 115 GLU A N 1
ATOM 873 C CA . GLU A 1 115 ? 0.180 11.415 0.621 1.00 96.31 115 GLU A CA 1
ATOM 874 C C . GLU A 1 115 ? -0.840 10.272 0.707 1.00 96.31 115 GLU A C 1
ATOM 876 O O . GLU A 1 115 ? -2.011 10.536 0.972 1.00 96.31 115 GLU A O 1
ATOM 881 N N . LEU A 1 116 ? -0.415 9.007 0.605 1.00 94.62 116 LEU A N 1
ATOM 882 C CA . LEU A 1 116 ? -1.251 7.859 0.970 1.00 94.62 116 LEU A CA 1
ATOM 883 C C . LEU A 1 116 ? -1.581 7.875 2.469 1.00 94.62 116 LEU A C 1
ATOM 885 O O . LEU A 1 116 ? -2.739 7.711 2.835 1.00 94.62 116 LEU A O 1
ATOM 889 N N . ILE A 1 117 ? -0.614 8.147 3.349 1.00 92.75 117 ILE A N 1
ATOM 890 C CA . ILE A 1 117 ? -0.892 8.277 4.791 1.00 92.75 117 ILE A CA 1
ATOM 891 C C . ILE A 1 117 ? -1.912 9.394 5.045 1.00 92.75 117 ILE A C 1
ATOM 893 O O . ILE A 1 117 ? -2.831 9.227 5.844 1.00 92.75 117 ILE A O 1
ATOM 897 N N . LYS A 1 118 ? -1.783 10.520 4.339 1.00 91.38 118 LYS A N 1
ATOM 898 C CA . LYS A 1 118 ? -2.669 11.675 4.512 1.00 91.38 118 LYS A CA 1
ATOM 899 C C . LYS A 1 118 ? -4.083 11.458 3.959 1.00 91.38 118 LYS A C 1
ATOM 901 O O . LYS A 1 118 ? -5.033 12.001 4.513 1.00 91.38 118 LYS A O 1
ATOM 906 N N . PHE A 1 119 ? -4.234 10.716 2.860 1.00 92.50 119 PHE A N 1
ATOM 907 C CA . PHE A 1 119 ? -5.492 10.666 2.101 1.00 92.50 119 PHE A CA 1
ATOM 908 C C . PHE A 1 119 ? -6.108 9.270 1.944 1.00 92.50 119 PHE A C 1
ATOM 910 O O . PHE A 1 119 ? -7.160 9.145 1.307 1.00 92.50 119 PHE A O 1
ATOM 917 N N . ASN A 1 120 ? -5.467 8.227 2.476 1.00 93.50 120 ASN A N 1
ATOM 918 C CA . ASN A 1 120 ? -5.846 6.829 2.277 1.00 93.50 120 ASN A CA 1
ATOM 919 C C . ASN A 1 120 ? -5.872 6.009 3.578 1.00 93.50 120 ASN A C 1
ATOM 921 O O . ASN A 1 120 ? -5.672 4.798 3.532 1.00 93.50 120 ASN A O 1
ATOM 925 N N . LEU A 1 121 ? -6.134 6.633 4.727 1.00 92.06 121 LEU A N 1
ATOM 926 C CA . LEU A 1 121 ? -6.387 5.937 5.993 1.00 92.06 121 LEU A CA 1
ATOM 927 C C . LEU A 1 121 ? -7.789 6.311 6.496 1.00 92.06 121 LEU A C 1
ATOM 929 O O . LEU A 1 121 ? -8.020 7.444 6.914 1.00 92.06 121 LEU A O 1
ATOM 933 N N . PHE A 1 122 ? -8.731 5.371 6.406 1.00 91.94 122 PHE A N 1
ATOM 934 C CA . PHE A 1 122 ? -10.136 5.553 6.776 1.00 91.94 122 PHE A CA 1
ATOM 935 C C . PHE A 1 122 ? -10.534 4.502 7.813 1.00 91.94 122 PHE A C 1
ATOM 937 O O . PHE A 1 122 ? -10.618 3.317 7.496 1.00 91.94 122 PHE A O 1
ATOM 944 N N . ASP A 1 123 ? -10.797 4.928 9.044 1.00 90.81 123 ASP A N 1
ATOM 945 C CA . ASP A 1 123 ? -11.218 4.030 10.120 1.00 90.81 123 ASP A CA 1
ATOM 946 C C . ASP A 1 123 ? -12.749 3.931 10.221 1.00 90.81 123 ASP A C 1
ATOM 948 O O . ASP A 1 123 ? -13.457 4.932 10.297 1.00 90.81 123 ASP A O 1
ATOM 952 N N . ASN A 1 124 ? -13.285 2.717 10.232 1.00 89.94 124 ASN A N 1
ATOM 953 C CA . ASN A 1 124 ? -14.720 2.460 10.357 1.00 89.94 124 ASN A CA 1
ATOM 954 C C . ASN A 1 124 ? -15.121 1.951 11.749 1.00 89.94 124 ASN A C 1
ATOM 956 O O . ASN A 1 124 ? -16.271 1.552 11.921 1.00 89.94 124 ASN A O 1
ATOM 960 N N . SER A 1 125 ? -14.227 1.992 12.741 1.00 88.62 125 SER A N 1
ATOM 961 C CA . SER A 1 125 ? -14.553 1.638 14.125 1.00 88.62 125 SER A CA 1
ATOM 962 C C . SER A 1 125 ? -15.213 2.793 14.899 1.00 88.62 125 SER A C 1
ATOM 964 O O . SER A 1 125 ? -15.491 2.667 16.089 1.00 88.62 125 SER A O 1
ATOM 966 N N . GLY A 1 126 ? -15.449 3.933 14.240 1.00 87.88 126 GLY A N 1
ATOM 967 C CA . GLY A 1 126 ? -16.084 5.123 14.813 1.00 87.88 126 GLY A CA 1
ATOM 968 C C . GLY A 1 126 ? -15.125 6.281 15.105 1.00 87.88 126 GLY A C 1
ATOM 969 O O . GLY A 1 126 ? -15.585 7.345 15.511 1.00 87.88 126 GLY A O 1
ATOM 970 N N . THR A 1 127 ? -13.817 6.132 14.859 1.00 91.94 127 THR A N 1
ATOM 971 C CA . THR A 1 127 ? -12.839 7.207 15.131 1.00 91.94 127 THR A CA 1
ATOM 972 C C . THR A 1 127 ? -12.784 8.271 14.032 1.00 91.94 127 THR A C 1
ATOM 974 O O . THR A 1 127 ? -12.425 9.422 14.282 1.00 91.94 127 THR A O 1
ATOM 977 N N . TYR A 1 128 ? -13.188 7.925 12.806 1.00 91.12 128 TYR A N 1
ATOM 978 C CA . TYR A 1 128 ? -12.973 8.777 11.634 1.00 91.12 128 TYR A CA 1
ATOM 979 C C . TYR A 1 128 ? -13.685 10.132 11.677 1.00 91.12 128 TYR A C 1
ATOM 981 O O . TYR A 1 128 ? -13.144 11.122 11.188 1.00 91.12 128 TYR A O 1
ATOM 989 N N . ARG A 1 129 ? -14.870 10.213 12.289 1.00 90.12 129 ARG A N 1
ATOM 990 C CA . ARG A 1 129 ? -15.581 11.492 12.428 1.00 90.12 129 ARG A CA 1
ATOM 991 C C . ARG A 1 129 ? -14.758 12.496 13.233 1.00 90.12 129 ARG A C 1
ATOM 993 O O . ARG A 1 129 ? -14.524 13.608 12.777 1.00 90.12 129 ARG A O 1
ATOM 1000 N N . GLU A 1 130 ? -14.271 12.075 14.392 1.00 92.31 130 GLU A N 1
ATOM 1001 C CA . GLU A 1 130 ? -13.433 12.898 15.263 1.00 92.31 130 GLU A CA 1
ATOM 1002 C C . GLU A 1 130 ? -12.053 13.171 14.638 1.00 92.31 130 GLU A C 1
ATOM 1004 O O . GLU A 1 130 ? -11.479 14.237 14.849 1.00 92.31 130 GLU A O 1
ATOM 1009 N N . TYR A 1 131 ? -11.534 12.260 13.807 1.00 91.12 131 TYR A N 1
ATOM 1010 C CA . TYR A 1 131 ? -10.333 12.515 13.005 1.00 91.12 131 TYR A CA 1
ATOM 1011 C C . TYR A 1 131 ? -10.519 13.659 11.991 1.00 91.12 131 TYR A C 1
ATOM 1013 O O . TYR A 1 131 ? -9.561 14.376 11.699 1.00 91.12 131 TYR A O 1
ATOM 1021 N N . LEU A 1 132 ? -11.728 13.852 11.459 1.00 90.12 132 LEU A N 1
ATOM 1022 C CA . LEU A 1 132 ? -12.034 14.963 10.553 1.00 90.12 132 LEU A CA 1
ATOM 1023 C C . LEU A 1 132 ? -12.378 16.252 11.304 1.00 90.12 132 LEU A C 1
ATOM 1025 O O . LEU A 1 132 ? -11.837 17.309 10.989 1.00 90.12 132 LEU A O 1
ATOM 1029 N N . GLU A 1 133 ? -13.285 16.165 12.276 1.00 93.81 133 GLU A N 1
ATOM 1030 C CA . GLU A 1 133 ? -13.854 17.326 12.971 1.00 93.81 133 GLU A CA 1
ATOM 1031 C C . GLU A 1 133 ? -12.914 17.871 14.061 1.00 93.81 133 GLU A C 1
ATOM 1033 O O . GLU A 1 133 ? -12.945 19.060 14.377 1.00 93.81 133 GLU A O 1
ATOM 1038 N N . GLY A 1 134 ? -12.042 17.024 14.614 1.00 94.56 134 GLY A N 1
ATOM 1039 C CA . GLY A 1 134 ? -11.361 17.313 15.871 1.00 94.56 134 GLY A CA 1
ATOM 1040 C C . GLY A 1 134 ? -12.316 17.280 17.063 1.00 94.56 134 GLY A C 1
ATOM 1041 O O . GLY A 1 134 ? -13.509 17.006 16.934 1.00 94.56 134 GLY A O 1
ATOM 1042 N N . ARG A 1 135 ? -11.774 17.544 18.251 1.00 95.62 135 ARG A N 1
ATOM 1043 C CA . ARG A 1 135 ? -12.557 17.751 19.479 1.00 95.62 135 ARG A CA 1
ATOM 1044 C C . ARG A 1 135 ? -11.745 18.555 20.490 1.00 95.62 135 ARG A C 1
ATOM 1046 O O . ARG A 1 135 ? -10.517 18.545 20.437 1.00 95.62 135 ARG A O 1
ATOM 1053 N N . ASP A 1 136 ? -12.428 19.273 21.379 1.00 93.50 136 ASP A N 1
ATOM 1054 C CA . ASP A 1 136 ? -11.819 20.030 22.487 1.00 93.50 136 ASP A CA 1
ATOM 1055 C C . ASP A 1 136 ? -10.719 21.022 22.052 1.00 93.50 136 ASP A C 1
ATOM 1057 O O . ASP A 1 136 ? -9.688 21.171 22.704 1.00 93.50 136 ASP A O 1
ATOM 1061 N N . GLY A 1 137 ? -10.906 21.682 20.902 1.00 94.25 137 GLY A N 1
ATOM 1062 C CA . GLY A 1 137 ? -9.921 22.617 20.336 1.00 94.25 137 GLY A CA 1
ATOM 1063 C C . GLY A 1 137 ? -8.671 21.951 19.742 1.00 94.25 137 GLY A C 1
ATOM 1064 O O . GLY A 1 137 ? -7.772 22.647 19.271 1.00 94.25 137 GLY A O 1
ATOM 1065 N N . VAL A 1 138 ? -8.612 20.617 19.722 1.00 95.81 138 VAL A N 1
ATOM 1066 C CA . VAL A 1 138 ? -7.539 19.834 19.105 1.00 95.81 138 VAL A CA 1
ATOM 1067 C C . VAL A 1 138 ? -7.991 19.364 17.727 1.00 95.81 138 VAL A C 1
ATOM 1069 O O . VAL A 1 138 ? -9.015 18.694 17.583 1.00 95.81 138 VAL A O 1
ATOM 1072 N N . ALA A 1 139 ? -7.207 19.693 16.701 1.00 93.88 139 ALA A N 1
ATOM 1073 C CA . ALA A 1 139 ? -7.450 19.208 15.347 1.00 93.88 139 ALA A CA 1
ATOM 1074 C C . ALA A 1 139 ? -7.431 17.671 15.311 1.00 93.88 139 ALA A C 1
ATOM 1076 O O . ALA A 1 139 ? -6.583 17.045 15.945 1.00 93.88 139 ALA A O 1
ATOM 1077 N N . GLY A 1 140 ? -8.319 17.061 14.527 1.00 92.06 140 GLY A N 1
ATOM 1078 C CA . GLY A 1 140 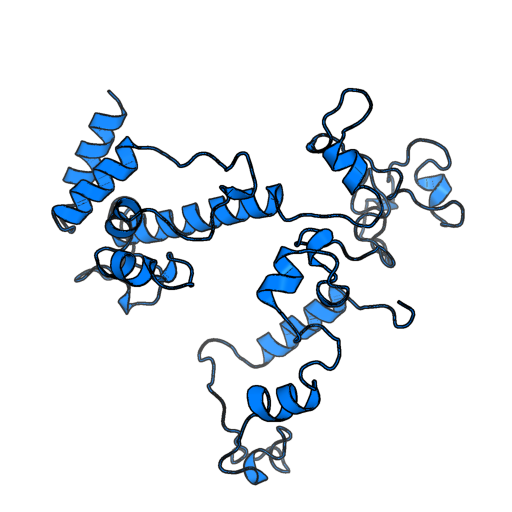? -8.484 15.606 14.485 1.00 92.06 140 GLY A CA 1
ATOM 1079 C C . GLY A 1 140 ? -7.193 14.801 14.253 1.00 92.06 140 GLY A C 1
ATOM 1080 O O . GLY A 1 140 ? -6.917 13.890 15.034 1.00 92.06 140 GLY A O 1
ATOM 1081 N N . PRO A 1 141 ? -6.304 15.178 13.308 1.00 90.12 141 PRO A N 1
ATOM 1082 C CA . PRO A 1 141 ? -5.008 14.508 13.128 1.00 90.12 141 PRO A CA 1
ATOM 1083 C C . PRO A 1 141 ? -4.052 14.597 14.332 1.00 90.12 141 PRO A C 1
ATOM 1085 O O . PRO A 1 141 ? -3.082 13.839 14.420 1.00 90.12 141 PRO A O 1
ATOM 1088 N N . ALA A 1 142 ? -4.295 15.528 15.258 1.00 93.81 142 ALA A N 1
ATOM 1089 C CA . ALA A 1 142 ? -3.533 15.677 16.493 1.00 93.81 142 ALA A CA 1
ATOM 1090 C C . ALA A 1 142 ? -4.123 14.873 17.668 1.00 93.81 142 ALA A C 1
ATOM 1092 O O . ALA A 1 142 ? -3.440 14.731 18.686 1.00 93.81 142 ALA A O 1
ATOM 1093 N N . LEU A 1 143 ? -5.326 14.297 17.535 1.00 95.06 143 LEU A N 1
ATOM 1094 C CA . LEU A 1 143 ? -5.915 13.422 18.551 1.00 95.06 143 LEU A CA 1
ATOM 1095 C C . LEU A 1 143 ? -5.068 12.157 18.754 1.00 95.06 143 LEU A C 1
ATOM 1097 O O . LEU A 1 143 ? -4.475 11.617 17.819 1.00 95.06 143 LEU A O 1
ATOM 1101 N N . LYS A 1 144 ? -4.987 11.698 20.009 1.00 94.88 144 LYS A N 1
ATOM 1102 C CA . LYS A 1 144 ? -4.154 10.550 20.428 1.00 94.88 144 LYS A CA 1
ATOM 1103 C C . LYS A 1 144 ? -4.908 9.472 21.205 1.00 94.88 144 LYS A C 1
ATOM 1105 O O . LYS A 1 144 ? -4.304 8.469 21.564 1.00 94.88 144 LYS A O 1
ATOM 1110 N N . VAL A 1 145 ? -6.184 9.695 21.507 1.00 95.25 145 VAL A N 1
ATOM 1111 C CA . VAL A 1 145 ? -7.006 8.800 22.332 1.00 95.25 145 VAL A CA 1
ATOM 1112 C C . VAL A 1 145 ? -8.379 8.680 21.695 1.00 95.25 145 VAL A C 1
ATOM 1114 O O . VAL A 1 145 ? -8.975 9.699 21.344 1.00 95.25 145 VAL A O 1
ATOM 1117 N N . TRP A 1 146 ? -8.913 7.471 21.601 1.00 95.12 146 TRP A N 1
ATOM 1118 C CA . TRP A 1 146 ? -10.185 7.199 20.945 1.00 95.12 146 TRP A CA 1
ATOM 1119 C C . TRP A 1 146 ? -11.091 6.385 21.863 1.00 95.12 146 TRP A C 1
ATOM 1121 O O . TRP A 1 146 ? -10.716 5.302 22.307 1.00 95.12 146 TRP A O 1
ATOM 1131 N N . ASN A 1 147 ? -12.306 6.877 22.122 1.00 93.75 147 ASN A N 1
ATOM 1132 C CA . ASN A 1 147 ? -13.259 6.169 22.985 1.00 93.75 147 ASN A CA 1
ATOM 1133 C C . ASN A 1 147 ? -13.630 4.789 22.427 1.00 93.75 147 ASN A C 1
ATOM 1135 O O . ASN A 1 147 ? -13.789 3.848 23.200 1.00 93.75 147 ASN A O 1
ATOM 1139 N N . ALA A 1 148 ? -13.679 4.658 21.098 1.00 95.12 148 ALA A N 1
ATOM 1140 C CA . ALA A 1 148 ? -13.898 3.389 20.409 1.00 95.12 148 ALA A CA 1
ATOM 1141 C C . ALA A 1 148 ? -12.802 2.338 20.675 1.00 95.12 148 ALA A C 1
ATOM 1143 O O . ALA A 1 148 ? -13.038 1.158 20.460 1.00 95.12 148 ALA A O 1
ATOM 1144 N N . MET A 1 149 ? -11.621 2.749 21.154 1.00 96.62 149 MET A N 1
ATOM 1145 C CA . MET A 1 149 ? -10.475 1.860 21.377 1.00 96.62 149 MET A CA 1
ATOM 1146 C C . MET A 1 149 ? -10.270 1.480 22.848 1.00 96.62 149 MET A C 1
ATOM 1148 O O . MET A 1 149 ? -9.216 0.961 23.218 1.00 96.62 149 MET A O 1
ATOM 1152 N N . ARG A 1 150 ? -11.256 1.755 23.704 1.00 97.56 150 ARG A N 1
ATOM 1153 C CA . ARG A 1 150 ? -11.244 1.384 25.124 1.00 97.56 150 ARG A CA 1
ATOM 1154 C C . ARG A 1 150 ? -11.630 -0.082 25.298 1.00 97.56 150 ARG A C 1
ATOM 1156 O O . ARG A 1 150 ? -12.529 -0.561 24.620 1.00 97.56 150 ARG A O 1
ATOM 1163 N N . LEU A 1 151 ? -11.024 -0.771 26.263 1.00 97.81 151 LEU A N 1
ATOM 1164 C CA . LEU A 1 151 ? -11.501 -2.080 26.700 1.00 97.81 151 LEU A CA 1
ATOM 1165 C C . LEU A 1 151 ? -12.950 -1.966 27.203 1.00 97.81 151 LEU A C 1
ATOM 1167 O O . LEU A 1 151 ? -13.242 -1.037 27.967 1.00 97.81 151 LEU A O 1
ATOM 1171 N N . PRO A 1 152 ? -13.840 -2.895 26.817 1.00 96.50 152 PRO A N 1
ATOM 1172 C CA . PRO A 1 152 ? -15.197 -2.961 27.346 1.00 96.50 152 PRO A CA 1
ATOM 1173 C C . PRO A 1 152 ? -15.209 -3.474 28.798 1.00 96.50 152 PRO A C 1
ATOM 1175 O O . PRO A 1 152 ? -14.220 -4.028 29.281 1.00 96.50 152 PRO A O 1
ATOM 1178 N N . LYS A 1 153 ? -16.325 -3.264 29.512 1.00 97.31 153 LYS A N 1
ATOM 1179 C CA . LYS A 1 153 ? -16.449 -3.547 30.961 1.00 97.31 153 LYS A CA 1
ATOM 1180 C C . LYS A 1 153 ? -16.292 -5.022 31.330 1.00 97.31 153 LYS A C 1
ATOM 1182 O O . LYS A 1 153 ? -15.909 -5.330 32.453 1.00 97.31 153 LYS A O 1
ATOM 1187 N N . ASP A 1 154 ? -16.618 -5.908 30.403 1.00 96.38 154 ASP A N 1
ATOM 1188 C CA . ASP A 1 154 ? -16.493 -7.360 30.514 1.00 96.38 154 ASP A CA 1
ATOM 1189 C C . ASP A 1 154 ? -15.066 -7.864 30.238 1.00 96.38 154 ASP A C 1
ATOM 1191 O O . ASP A 1 154 ? -14.771 -9.037 30.464 1.00 96.38 154 ASP A O 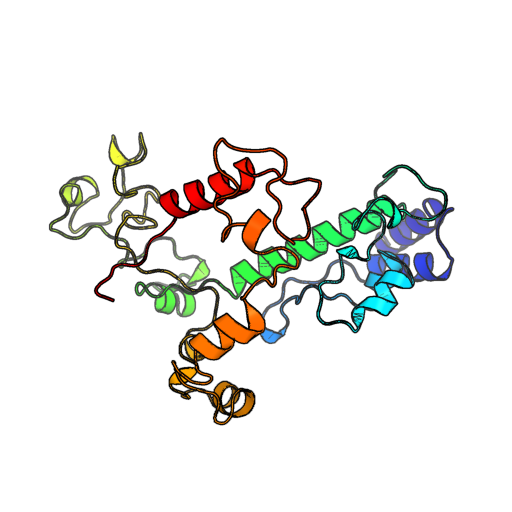1
ATOM 1195 N N . ASN A 1 155 ? -14.147 -6.995 29.798 1.00 96.38 155 ASN A N 1
ATOM 1196 C CA . ASN A 1 155 ? -12.756 -7.375 29.603 1.00 96.38 155 ASN A CA 1
ATOM 1197 C C . ASN A 1 155 ? -12.050 -7.601 30.959 1.00 96.38 155 ASN A C 1
ATOM 1199 O O . ASN A 1 155 ? -12.079 -6.709 31.812 1.00 96.38 155 ASN A O 1
ATOM 1203 N N . PRO A 1 156 ? -11.316 -8.715 31.153 1.00 95.50 156 PRO A N 1
ATOM 1204 C CA . PRO A 1 156 ? -10.602 -8.994 32.404 1.00 95.50 156 PRO A CA 1
ATOM 1205 C C . PRO A 1 156 ? -9.610 -7.901 32.830 1.00 95.50 156 PRO A C 1
ATOM 1207 O O . PRO A 1 156 ? -9.388 -7.687 34.019 1.00 95.50 156 PRO A O 1
ATOM 1210 N N . ASN A 1 1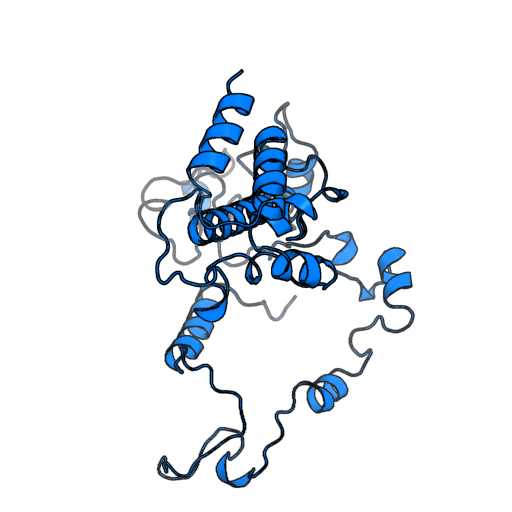57 ? -9.037 -7.176 31.865 1.00 96.12 157 ASN A N 1
ATOM 1211 C CA . ASN A 1 157 ? -8.072 -6.106 32.108 1.00 96.12 157 ASN A CA 1
ATOM 1212 C C . ASN A 1 157 ? -8.723 -4.719 32.222 1.00 96.12 157 ASN A C 1
ATOM 1214 O O . ASN A 1 157 ? -8.001 -3.735 32.371 1.00 96.12 157 ASN A O 1
ATOM 1218 N N . TYR A 1 158 ? -10.060 -4.612 32.178 1.00 97.75 158 TYR A N 1
ATOM 1219 C CA . TYR A 1 158 ? -10.783 -3.334 32.203 1.00 97.75 158 TYR A CA 1
ATOM 1220 C C . TYR A 1 158 ? -10.353 -2.447 33.373 1.00 97.75 158 TYR A C 1
ATOM 1222 O O . TYR A 1 158 ? -9.964 -1.298 33.179 1.00 97.75 158 TYR A O 1
ATOM 1230 N N . GLN A 1 159 ? -10.360 -2.996 34.590 1.00 97.31 159 GLN A N 1
ATOM 1231 C CA . GLN A 1 159 ? -9.953 -2.251 35.783 1.00 97.31 159 GLN A CA 1
ATOM 1232 C C . GLN A 1 159 ? -8.449 -1.956 35.790 1.00 97.31 159 GLN A C 1
ATOM 1234 O O . GLN A 1 159 ? -8.043 -0.864 36.176 1.00 97.31 159 GLN A O 1
ATOM 1239 N N . ALA A 1 160 ? -7.626 -2.888 35.298 1.00 96.12 160 ALA A N 1
ATOM 1240 C CA . ALA A 1 160 ? -6.171 -2.741 35.258 1.00 96.12 160 ALA A CA 1
ATOM 1241 C C . ALA A 1 160 ? -5.706 -1.592 34.351 1.00 96.12 160 ALA A C 1
ATOM 1243 O O . ALA A 1 160 ? -4.677 -0.979 34.622 1.00 96.12 160 ALA A O 1
ATOM 1244 N N . VAL A 1 161 ? -6.469 -1.272 33.301 1.00 97.75 161 VAL A N 1
ATOM 1245 C CA . VAL A 1 161 ? -6.178 -0.122 32.435 1.00 97.75 161 VAL A CA 1
ATOM 1246 C C . VAL A 1 161 ? -6.796 1.185 32.936 1.00 97.75 161 VAL A C 1
ATOM 1248 O O . VAL A 1 161 ? -6.538 2.208 32.325 1.00 97.75 161 VAL A O 1
ATOM 1251 N N . GLY A 1 162 ? -7.585 1.196 34.018 1.00 97.38 162 GLY A N 1
ATOM 1252 C CA . GLY A 1 162 ? -8.213 2.410 34.572 1.00 97.38 162 GLY A CA 1
ATOM 1253 C C . GLY A 1 162 ? -9.748 2.425 34.557 1.00 97.38 162 GLY A C 1
ATOM 1254 O O . GLY A 1 162 ? -10.358 3.406 34.985 1.00 97.38 162 GLY A O 1
ATOM 1255 N N . GLY A 1 163 ? -10.387 1.350 34.089 1.00 96.81 163 GLY A N 1
ATOM 1256 C CA . GLY A 1 163 ? -11.829 1.141 34.187 1.00 96.81 163 GLY A CA 1
ATOM 1257 C C . GLY A 1 163 ? -12.654 2.225 33.493 1.00 96.81 163 GLY A C 1
ATOM 1258 O O . GLY A 1 163 ? -12.445 2.516 32.313 1.00 96.81 163 GLY A O 1
ATOM 1259 N N . ASP A 1 164 ? -13.603 2.812 34.233 1.00 96.31 164 ASP A N 1
ATOM 1260 C CA . ASP A 1 164 ? -14.469 3.903 33.758 1.00 96.31 164 ASP A CA 1
ATOM 1261 C C . ASP A 1 164 ? -13.696 5.222 33.536 1.00 96.31 164 ASP A C 1
ATOM 1263 O O . ASP A 1 164 ? -14.153 6.085 32.788 1.00 96.31 164 ASP A O 1
ATOM 1267 N N . GLY A 1 165 ? -12.506 5.373 34.132 1.00 95.50 165 GLY A N 1
ATOM 1268 C CA . GLY A 1 165 ? -11.631 6.530 33.939 1.00 95.50 165 GLY A CA 1
ATOM 1269 C C . GLY A 1 165 ? -10.870 6.511 32.604 1.00 95.50 165 GLY A C 1
ATOM 1270 O O . GLY A 1 165 ? -11.141 5.685 31.725 1.00 95.50 165 GLY A O 1
ATOM 1271 N N . PRO A 1 166 ? -9.902 7.422 32.400 1.00 95.75 166 PRO A N 1
ATOM 1272 C CA . PRO A 1 166 ? -8.988 7.350 31.263 1.00 95.75 166 PRO A CA 1
ATOM 1273 C C . PRO A 1 166 ? -8.260 6.006 31.247 1.00 95.75 166 PRO A C 1
ATOM 1275 O O . PRO A 1 166 ? -7.637 5.638 32.240 1.00 95.75 166 PRO A O 1
ATOM 1278 N N . GLN A 1 167 ? -8.343 5.285 30.126 1.00 97.94 167 GLN A N 1
ATOM 1279 C CA . GLN A 1 167 ? -7.644 4.015 30.008 1.00 97.94 167 GLN A CA 1
ATOM 1280 C C . GLN A 1 167 ? -6.202 4.227 29.550 1.00 97.94 167 GLN A C 1
ATOM 1282 O O . GLN A 1 167 ? -5.954 4.905 28.553 1.00 97.94 167 GLN A O 1
ATOM 1287 N N . LEU A 1 168 ? -5.259 3.651 30.288 1.00 98.19 168 LEU A N 1
ATOM 1288 C CA . LEU A 1 168 ? -3.834 3.685 29.999 1.00 98.19 168 LEU A CA 1
ATOM 1289 C C . LEU A 1 168 ? -3.223 2.335 30.375 1.00 98.19 168 LEU A C 1
ATOM 1291 O O . LEU A 1 168 ? -3.192 1.967 31.549 1.00 98.19 168 LEU A O 1
ATOM 1295 N N . CYS A 1 169 ? -2.723 1.604 29.384 1.00 98.06 169 CYS A N 1
ATOM 1296 C CA . CYS A 1 169 ? -2.062 0.324 29.613 1.00 98.06 169 CYS A CA 1
ATOM 1297 C C . CYS A 1 169 ? -0.747 0.518 30.372 1.00 98.06 169 CYS A C 1
ATOM 1299 O O . CYS A 1 169 ? 0.055 1.391 30.043 1.00 98.06 169 CYS A O 1
ATOM 1301 N N . GLN A 1 170 ? -0.520 -0.291 31.404 1.00 96.88 170 GLN A N 1
ATOM 1302 C CA . GLN A 1 170 ? 0.633 -0.179 32.298 1.00 96.88 170 GLN A CA 1
ATOM 1303 C C . GLN A 1 170 ? 1.021 -1.554 32.857 1.00 96.88 170 GLN A C 1
ATOM 1305 O O . GLN A 1 170 ? 0.323 -2.547 32.644 1.00 96.88 170 GLN A O 1
ATOM 1310 N N . GLY A 1 171 ? 2.132 -1.606 33.597 1.00 95.75 171 GLY A N 1
ATOM 1311 C CA . GLY A 1 171 ? 2.583 -2.822 34.274 1.00 95.75 171 GLY A CA 1
ATOM 1312 C C . GLY A 1 171 ? 2.840 -3.962 33.290 1.00 95.75 171 GLY A C 1
ATOM 1313 O O . GLY A 1 171 ? 3.418 -3.743 32.228 1.00 95.75 171 GLY A O 1
ATOM 1314 N N . GLU A 1 172 ? 2.386 -5.167 33.631 1.00 93.94 172 GLU A N 1
ATOM 1315 C CA . GLU A 1 172 ? 2.583 -6.370 32.812 1.00 93.94 172 GLU A CA 1
ATOM 1316 C C . GLU A 1 172 ? 1.951 -6.273 31.414 1.00 93.94 172 GLU A C 1
ATOM 1318 O O . GLU A 1 172 ? 2.479 -6.848 30.464 1.00 93.94 172 GLU A O 1
ATOM 1323 N N . LEU A 1 173 ? 0.892 -5.469 31.242 1.00 95.88 173 LEU A N 1
ATOM 1324 C CA . LEU A 1 173 ? 0.201 -5.301 29.955 1.00 95.88 173 LEU A CA 1
ATOM 1325 C C . LEU A 1 173 ? 1.062 -4.639 28.870 1.00 95.88 173 LEU A C 1
ATOM 1327 O O . LEU A 1 173 ? 0.704 -4.700 27.699 1.00 95.88 173 LEU A O 1
ATOM 1331 N N . ILE A 1 174 ? 2.179 -4.009 29.248 1.00 96.62 174 ILE A N 1
ATOM 1332 C CA . ILE A 1 174 ? 3.121 -3.364 28.319 1.00 96.62 174 ILE A CA 1
ATOM 1333 C C . ILE A 1 174 ? 4.513 -4.016 28.330 1.00 96.62 174 ILE A C 1
ATOM 1335 O O . ILE A 1 174 ? 5.447 -3.486 27.729 1.00 96.62 174 ILE A O 1
ATOM 1339 N N . ARG A 1 175 ? 4.691 -5.144 29.035 1.00 96.56 175 ARG A N 1
ATOM 1340 C CA . ARG A 1 175 ? 5.980 -5.861 29.101 1.00 96.56 175 ARG A CA 1
ATOM 1341 C C . ARG A 1 175 ? 6.157 -6.880 27.982 1.00 96.56 175 ARG A C 1
ATOM 1343 O O . ARG A 1 175 ? 7.290 -7.166 27.603 1.00 96.56 175 ARG A O 1
ATOM 1350 N N . ALA A 1 176 ? 5.059 -7.406 27.449 1.00 95.88 176 ALA A N 1
ATOM 1351 C CA . ALA A 1 176 ? 5.050 -8.383 26.370 1.00 95.88 176 ALA A CA 1
ATOM 1352 C C . ALA A 1 176 ? 3.814 -8.196 25.479 1.00 95.88 176 ALA A C 1
ATOM 1354 O O . ALA A 1 176 ? 2.874 -7.488 25.836 1.00 95.88 176 ALA A O 1
ATOM 1355 N N . ARG A 1 177 ? 3.806 -8.853 24.313 1.00 96.94 177 ARG A N 1
ATOM 1356 C CA . ARG A 1 177 ? 2.607 -8.921 23.469 1.00 96.94 177 ARG A CA 1
ATOM 1357 C C . ARG A 1 177 ? 1.539 -9.740 24.188 1.00 96.94 177 ARG A C 1
ATOM 1359 O O . ARG A 1 177 ? 1.798 -10.871 24.591 1.00 96.94 177 ARG A O 1
ATOM 1366 N N . THR A 1 178 ? 0.347 -9.177 24.325 1.00 95.94 178 THR A N 1
ATOM 1367 C CA . THR A 1 178 ? -0.809 -9.913 24.838 1.00 95.94 178 THR A CA 1
ATOM 1368 C C . THR A 1 178 ? -1.318 -10.889 23.775 1.00 95.94 178 THR A C 1
ATOM 1370 O O . THR A 1 178 ? -1.163 -10.652 22.576 1.00 95.94 178 THR A O 1
ATOM 1373 N N . LEU A 1 179 ? -1.946 -11.988 24.205 1.00 94.81 179 LEU A N 1
ATOM 1374 C CA . LEU A 1 179 ? -2.427 -13.038 23.293 1.00 94.81 179 LEU A CA 1
ATOM 1375 C C . LEU A 1 179 ? -3.456 -12.536 22.272 1.00 94.81 179 LEU A C 1
ATOM 1377 O O . LEU A 1 179 ? -3.557 -13.086 21.184 1.00 94.81 179 LEU A O 1
ATOM 1381 N N . ASN A 1 180 ? -4.208 -11.493 22.620 1.00 95.00 180 ASN A N 1
ATOM 1382 C CA . ASN A 1 180 ? -5.219 -10.889 21.757 1.00 95.00 180 ASN A CA 1
ATOM 1383 C C . ASN A 1 180 ? -4.778 -9.540 21.163 1.00 95.00 180 ASN A C 1
ATOM 1385 O O . ASN A 1 180 ? -5.605 -8.828 20.602 1.00 95.00 180 ASN A O 1
ATOM 1389 N N . GLY A 1 181 ? -3.510 -9.148 21.317 1.00 96.62 181 GLY A N 1
ATOM 1390 C CA . GLY A 1 181 ? -2.973 -7.896 20.774 1.00 96.62 181 GLY A CA 1
ATOM 1391 C C . GLY A 1 181 ? -3.426 -6.615 21.487 1.00 96.62 181 GLY A C 1
ATOM 1392 O O . GLY A 1 181 ? -3.058 -5.525 21.054 1.00 96.62 181 GLY A O 1
ATOM 1393 N N . THR A 1 182 ? -4.187 -6.713 22.583 1.00 97.56 182 THR A N 1
ATOM 1394 C CA . THR A 1 182 ? -4.524 -5.549 23.416 1.00 97.56 182 THR A CA 1
ATOM 1395 C C . THR A 1 182 ? -3.283 -4.884 24.013 1.00 97.56 182 THR A C 1
ATOM 1397 O O . THR A 1 182 ? -2.263 -5.534 24.250 1.00 97.56 182 THR A O 1
ATOM 1400 N N . CYS A 1 183 ? -3.382 -3.584 24.290 1.00 97.94 183 CYS A N 1
ATOM 1401 C CA . CYS A 1 183 ? -2.334 -2.777 24.916 1.00 97.94 183 CYS A CA 1
ATOM 1402 C C . CYS A 1 183 ? -1.035 -2.608 24.109 1.00 97.94 183 CYS A C 1
ATOM 1404 O O . CYS A 1 183 ? -0.008 -2.234 24.673 1.00 97.94 183 CYS A O 1
ATOM 1406 N N . ASN A 1 184 ? -1.079 -2.802 22.785 1.00 97.19 184 ASN A N 1
ATOM 1407 C CA . ASN A 1 184 ? 0.030 -2.414 21.909 1.00 97.19 184 ASN A CA 1
ATOM 1408 C C . ASN A 1 184 ? 0.146 -0.880 21.802 1.00 97.19 184 ASN A C 1
ATOM 1410 O O . ASN A 1 184 ? 1.211 -0.311 22.036 1.00 97.19 184 ASN A O 1
ATOM 1414 N N . ASP A 1 185 ? -0.978 -0.200 21.541 1.00 97.56 185 ASP A N 1
ATOM 1415 C CA . ASP A 1 185 ? -1.093 1.236 21.789 1.00 97.56 185 ASP A CA 1
ATOM 1416 C C . ASP A 1 185 ? -1.466 1.461 23.257 1.00 97.56 185 ASP A C 1
ATOM 1418 O O . ASP A 1 185 ? -2.556 1.116 23.717 1.00 97.56 185 ASP A O 1
ATOM 1422 N N . ILE A 1 186 ? -0.545 2.085 23.987 1.00 97.25 186 ILE A N 1
ATOM 1423 C CA . ILE A 1 186 ? -0.647 2.327 25.427 1.00 97.25 186 ILE A CA 1
ATOM 1424 C C . ILE A 1 186 ? -1.901 3.147 25.782 1.00 97.25 186 ILE A C 1
ATOM 1426 O O . ILE A 1 186 ? -2.472 2.967 26.857 1.00 97.25 186 ILE A O 1
ATOM 1430 N N . LYS A 1 187 ? -2.344 4.043 24.893 1.00 97.62 187 LYS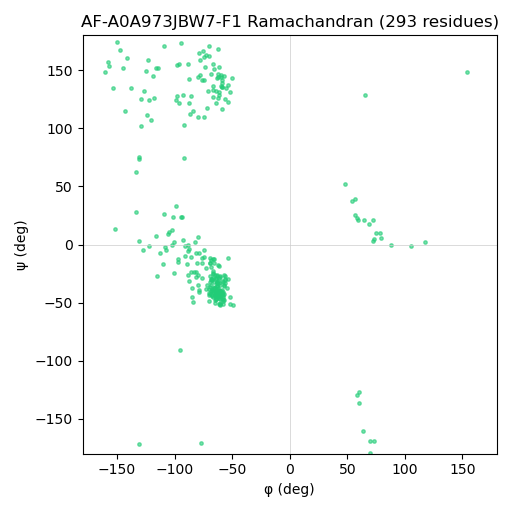 A N 1
ATOM 1431 C CA . LYS A 1 187 ? -3.490 4.941 25.117 1.00 97.62 187 LYS A CA 1
ATOM 1432 C C . LYS A 1 187 ? -4.794 4.423 24.516 1.00 97.62 187 LYS A C 1
ATOM 1434 O O . LYS A 1 187 ? -5.857 4.945 24.842 1.00 97.62 187 LYS A O 1
ATOM 1439 N N . ASN A 1 188 ? -4.715 3.437 23.628 1.00 97.62 188 ASN A N 1
ATOM 1440 C CA . ASN A 1 188 ? -5.845 2.901 22.876 1.00 97.62 188 ASN A CA 1
ATOM 1441 C C . ASN A 1 188 ? -5.823 1.369 22.981 1.00 97.62 188 ASN A C 1
ATOM 1443 O O . ASN A 1 188 ? -5.421 0.708 22.025 1.00 97.62 188 ASN A O 1
ATOM 1447 N N . PRO A 1 189 ? -6.217 0.792 24.134 1.00 97.94 189 PRO A N 1
ATOM 1448 C CA . PRO A 1 189 ? -5.988 -0.619 24.440 1.00 97.94 189 PRO A CA 1
ATOM 1449 C C . PRO A 1 189 ? -6.480 -1.630 23.395 1.00 97.94 189 PRO A C 1
ATOM 1451 O O . PRO A 1 189 ? -5.891 -2.701 23.291 1.00 97.94 189 PRO A O 1
ATOM 1454 N N . LEU A 1 190 ? -7.537 -1.327 22.635 1.00 97.44 190 LEU A N 1
ATOM 1455 C CA . LEU A 1 190 ? -8.049 -2.209 21.579 1.00 97.44 190 LEU A CA 1
ATOM 1456 C C . LEU A 1 190 ? -7.350 -2.042 20.221 1.00 97.44 190 LEU A C 1
ATOM 1458 O O . LEU A 1 190 ? -7.567 -2.874 19.342 1.00 97.44 190 LEU A O 1
ATOM 1462 N N . MET A 1 191 ? -6.527 -1.013 20.015 1.00 97.00 191 MET A N 1
ATOM 1463 C CA . MET A 1 191 ? -5.919 -0.721 18.712 1.00 97.00 191 MET A CA 1
ATOM 1464 C C . MET A 1 191 ? -5.081 -1.906 18.209 1.00 97.00 191 MET A C 1
ATOM 1466 O O . MET A 1 191 ? -4.073 -2.266 18.816 1.00 97.00 191 MET A O 1
ATOM 1470 N N . GLY A 1 192 ? -5.494 -2.496 17.083 1.00 94.81 192 GLY A N 1
ATOM 1471 C CA . GLY A 1 192 ? -4.829 -3.657 16.478 1.00 94.81 192 GLY A CA 1
ATOM 1472 C C . GLY A 1 192 ? -5.070 -4.994 17.192 1.00 94.81 192 GLY A C 1
ATOM 1473 O O . GLY A 1 192 ? -4.405 -5.973 16.868 1.00 94.81 192 GLY A O 1
ATOM 1474 N N . SER A 1 193 ? -5.993 -5.046 18.157 1.00 96.56 193 SER A N 1
ATOM 1475 C CA . SER A 1 193 ? -6.374 -6.285 18.845 1.00 96.56 193 SER A CA 1
ATOM 1476 C C . SER A 1 193 ? -7.339 -7.148 18.020 1.00 96.56 193 SER A C 1
ATOM 1478 O O . SER A 1 193 ? -7.948 -6.693 17.049 1.00 96.56 193 SER A O 1
ATOM 1480 N N . THR A 1 194 ? -7.499 -8.414 18.411 1.00 95.19 194 THR A N 1
ATOM 1481 C CA . THR A 1 194 ? -8.449 -9.339 17.772 1.00 95.19 194 THR A CA 1
ATOM 1482 C C . THR A 1 194 ? -9.882 -8.812 17.865 1.00 95.19 194 THR A C 1
ATOM 1484 O O . THR A 1 194 ? -10.274 -8.273 18.901 1.00 95.19 194 THR A O 1
ATOM 1487 N N . GLY A 1 195 ? -10.693 -9.034 16.831 1.00 92.56 195 GLY A N 1
ATOM 1488 C CA . GLY A 1 195 ? -12.103 -8.627 16.824 1.00 92.56 195 GLY A CA 1
ATOM 1489 C C . GLY A 1 195 ? -12.333 -7.141 16.531 1.00 92.56 195 GLY A C 1
ATOM 1490 O O . GLY A 1 195 ? -13.472 -6.686 16.590 1.00 92.56 195 GLY A O 1
ATOM 1491 N N . GLN A 1 196 ? -11.285 -6.378 16.198 1.00 93.56 196 GLN A N 1
ATOM 1492 C CA . GLN A 1 196 ? -11.453 -5.016 15.696 1.00 93.56 196 GLN A CA 1
ATOM 1493 C C . GLN A 1 196 ? -11.874 -4.994 14.217 1.00 93.56 196 GLN A C 1
ATOM 1495 O O . GLN A 1 196 ? -11.430 -5.845 13.442 1.00 93.56 196 GLN A O 1
ATOM 1500 N N . PRO A 1 197 ? -12.697 -4.015 13.794 1.00 93.25 197 PRO A N 1
ATOM 1501 C CA . PRO A 1 197 ? -13.064 -3.844 12.391 1.00 93.25 197 PRO A CA 1
ATOM 1502 C C . PRO A 1 197 ? -11.854 -3.603 11.479 1.00 93.25 197 PRO A C 1
ATOM 1504 O O . PRO A 1 197 ? -10.907 -2.907 11.847 1.00 93.25 197 PRO A O 1
ATOM 1507 N N . PHE A 1 198 ? -11.920 -4.100 10.240 1.00 93.00 198 PHE A N 1
ATOM 1508 C CA . PHE A 1 198 ? -10.946 -3.737 9.210 1.00 93.00 198 PHE A CA 1
ATOM 1509 C C . PHE A 1 198 ? -11.148 -2.296 8.744 1.00 93.00 198 PHE A C 1
ATOM 1511 O O . PHE A 1 198 ? -12.161 -1.971 8.113 1.00 93.00 198 PHE A O 1
ATOM 1518 N N . ALA A 1 199 ? -10.129 -1.469 8.975 1.00 93.00 199 ALA A N 1
ATOM 1519 C CA . ALA A 1 199 ? -10.015 -0.148 8.376 1.00 93.00 199 ALA A CA 1
ATOM 1520 C C . ALA A 1 199 ? -9.908 -0.227 6.841 1.00 93.00 199 ALA A C 1
ATOM 1522 O O . ALA A 1 199 ? -9.713 -1.286 6.238 1.00 93.00 199 ALA A O 1
ATOM 1523 N N . ARG A 1 200 ? -10.036 0.922 6.177 1.00 93.94 200 ARG A N 1
ATOM 1524 C CA . ARG A 1 200 ? -10.065 1.029 4.716 1.00 93.94 200 ARG A CA 1
ATOM 1525 C C . ARG A 1 200 ? -9.010 1.995 4.202 1.00 93.94 200 ARG A C 1
ATOM 1527 O O . ARG A 1 200 ? -8.709 3.006 4.828 1.00 93.94 200 ARG A O 1
ATOM 1534 N N . ASN A 1 201 ? -8.511 1.728 2.995 1.00 93.69 201 ASN A N 1
ATOM 1535 C CA . ASN A 1 201 ? -7.628 2.652 2.272 1.00 93.69 201 ASN A CA 1
ATOM 1536 C C . ASN A 1 201 ? -8.320 3.438 1.151 1.00 93.69 201 ASN A C 1
ATOM 1538 O O . ASN A 1 201 ? -7.702 4.262 0.470 1.00 93.69 201 ASN A O 1
ATOM 1542 N N . ALA A 1 202 ? -9.613 3.189 0.956 1.00 90.25 202 ALA A N 1
ATOM 1543 C CA . ALA A 1 202 ? -10.468 3.880 0.005 1.00 90.25 202 ALA A CA 1
ATOM 1544 C C . ALA A 1 202 ? -11.572 4.643 0.743 1.00 90.25 202 ALA A C 1
ATOM 1546 O O . ALA A 1 202 ? -12.003 4.233 1.820 1.00 90.25 202 ALA A O 1
ATOM 1547 N N . GLN A 1 203 ? -12.035 5.734 0.131 1.00 88.00 203 GLN A N 1
ATOM 1548 C CA . GLN A 1 203 ? -13.124 6.560 0.654 1.00 88.00 203 GLN A CA 1
ATOM 1549 C C . GLN A 1 203 ? -14.402 5.730 0.829 1.00 88.00 203 GLN A C 1
ATOM 1551 O O . GLN A 1 203 ? -14.734 4.936 -0.059 1.00 88.00 203 GLN A O 1
ATOM 1556 N N . PHE A 1 204 ? -15.139 5.935 1.922 1.00 87.50 204 PHE A N 1
ATOM 1557 C CA . PHE A 1 204 ? -16.332 5.144 2.254 1.00 87.50 204 PHE A CA 1
ATOM 1558 C C . PHE A 1 204 ? -17.413 5.176 1.165 1.00 87.50 204 PHE A C 1
ATOM 1560 O O . PHE A 1 204 ? -18.070 4.171 0.904 1.00 87.50 204 PHE A O 1
ATOM 1567 N N . GLU A 1 205 ? -17.549 6.281 0.432 1.00 84.38 205 GLU A N 1
ATOM 1568 C CA . GLU A 1 205 ? -18.523 6.411 -0.661 1.00 84.38 205 GLU A CA 1
ATOM 1569 C C . GLU A 1 205 ? -18.183 5.518 -1.865 1.00 84.38 205 GLU A C 1
ATOM 1571 O O . GLU A 1 205 ? -19.004 5.344 -2.768 1.00 84.38 205 GLU A O 1
ATOM 1576 N N . THR A 1 206 ? -16.966 4.968 -1.898 1.00 85.00 206 THR A N 1
ATOM 1577 C CA . THR A 1 206 ? -16.457 4.100 -2.968 1.00 85.00 206 THR A CA 1
ATOM 1578 C C . THR A 1 206 ? -16.328 2.636 -2.556 1.00 85.00 206 THR A C 1
ATOM 1580 O O . THR A 1 206 ? -15.973 1.812 -3.393 1.00 85.00 206 THR A O 1
ATOM 1583 N N . THR A 1 207 ? -16.627 2.285 -1.300 1.00 87.31 207 THR A N 1
ATOM 1584 C CA . THR A 1 207 ? -16.398 0.924 -0.778 1.00 87.31 207 THR A CA 1
ATOM 1585 C C . THR A 1 207 ? -17.572 -0.023 -0.999 1.00 87.31 207 THR A C 1
ATOM 1587 O O . THR A 1 207 ? -17.442 -1.210 -0.727 1.00 87.31 207 THR A O 1
ATOM 1590 N N . PHE A 1 208 ? -18.687 0.494 -1.524 1.00 85.19 208 PHE A N 1
ATOM 1591 C CA . PHE A 1 208 ? -19.884 -0.267 -1.896 1.00 85.19 208 PHE A CA 1
ATOM 1592 C C . PHE A 1 208 ? -20.381 0.160 -3.290 1.00 85.19 208 PHE A C 1
ATOM 1594 O O . PHE A 1 208 ? -21.444 0.781 -3.420 1.00 85.19 208 PHE A O 1
ATOM 1601 N N . PRO A 1 209 ? -19.569 -0.047 -4.349 1.00 84.69 209 PRO A N 1
ATOM 1602 C CA . PRO A 1 209 ? -19.913 0.407 -5.696 1.00 84.69 209 PRO A CA 1
ATOM 1603 C C . PRO A 1 209 ? -21.158 -0.298 -6.252 1.00 84.69 209 PRO A C 1
ATOM 1605 O O . PRO A 1 209 ? -21.891 0.299 -7.036 1.00 84.69 209 PRO A O 1
ATOM 1608 N N . ASP A 1 210 ? -21.419 -1.529 -5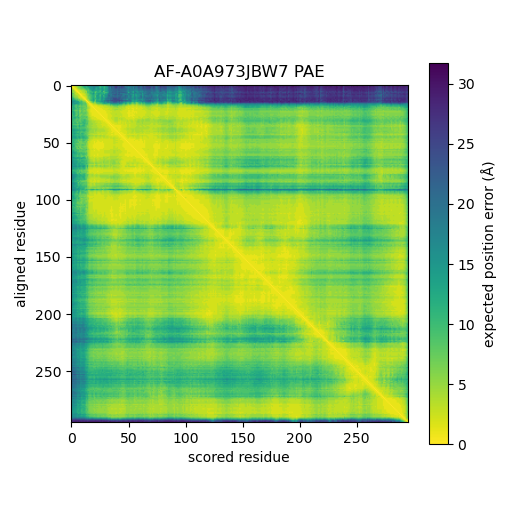.818 1.00 85.12 210 ASP A N 1
ATOM 1609 C CA . ASP A 1 210 ? -22.577 -2.361 -6.154 1.00 85.12 210 ASP A CA 1
ATOM 1610 C C . ASP A 1 210 ? -23.919 -1.735 -5.748 1.00 85.12 210 ASP A C 1
ATOM 1612 O O . ASP A 1 210 ? -24.886 -1.830 -6.501 1.00 85.12 210 ASP A O 1
ATOM 1616 N N . LEU A 1 211 ? -23.960 -1.004 -4.627 1.00 85.00 211 LEU A N 1
ATOM 1617 C CA . LEU A 1 211 ? -25.147 -0.252 -4.201 1.00 85.00 211 LEU A CA 1
ATOM 1618 C C . LEU A 1 211 ? -25.482 0.908 -5.146 1.00 85.00 211 LEU A C 1
ATOM 1620 O O . LEU A 1 211 ? -26.530 1.539 -5.007 1.00 85.00 211 LEU A O 1
ATOM 1624 N N . GLY A 1 212 ? -24.568 1.261 -6.055 1.00 83.62 212 GLY A N 1
ATOM 1625 C CA . GLY A 1 212 ? -24.772 2.312 -7.041 1.00 83.62 212 GLY A CA 1
ATOM 1626 C C . GLY A 1 212 ? -25.080 3.674 -6.423 1.00 83.62 212 GLY A C 1
ATOM 1627 O O . GLY A 1 212 ? -25.678 4.505 -7.093 1.00 83.62 212 GLY A O 1
ATOM 1628 N N . LYS A 1 213 ? -24.712 3.935 -5.160 1.00 85.12 213 LYS A N 1
ATOM 1629 C CA . LYS A 1 213 ? -25.062 5.183 -4.451 1.00 85.12 213 LYS A CA 1
ATOM 1630 C C . LYS A 1 213 ? -24.332 6.411 -5.005 1.00 85.12 213 LYS A C 1
ATOM 1632 O O . LYS A 1 213 ? -24.851 7.521 -4.945 1.00 85.12 213 LYS A O 1
ATOM 1637 N N . ASN A 1 214 ? -23.153 6.212 -5.589 1.00 85.44 214 ASN A N 1
ATOM 1638 C CA . ASN A 1 214 ? -22.294 7.271 -6.105 1.00 85.44 214 ASN A CA 1
ATOM 1639 C C . ASN A 1 214 ? -22.477 7.458 -7.629 1.00 85.44 214 ASN A C 1
ATOM 1641 O O . ASN A 1 214 ? -22.347 6.501 -8.394 1.00 85.44 214 ASN A O 1
ATOM 1645 N N . THR A 1 215 ? -22.732 8.692 -8.089 1.00 87.31 215 THR A N 1
ATOM 1646 C CA . THR A 1 215 ? -22.911 9.009 -9.523 1.00 87.31 215 THR A CA 1
ATOM 1647 C C . THR A 1 215 ? -21.697 8.624 -10.371 1.00 87.31 215 THR A C 1
ATOM 1649 O O . THR A 1 215 ? -21.864 8.058 -11.448 1.00 87.31 215 THR A O 1
ATOM 1652 N N . LEU A 1 216 ? -20.476 8.859 -9.882 1.00 85.94 216 LEU A N 1
ATOM 1653 C CA . LEU A 1 216 ? -19.251 8.460 -10.577 1.00 85.94 216 LEU A CA 1
ATOM 1654 C C . LEU A 1 216 ? -19.152 6.934 -10.703 1.00 85.94 216 LEU A C 1
ATOM 1656 O O . LEU A 1 216 ? -18.768 6.438 -11.761 1.00 85.94 216 LEU A O 1
ATOM 1660 N N . ALA A 1 217 ? -19.527 6.188 -9.658 1.00 85.62 217 ALA A N 1
ATOM 1661 C CA . ALA A 1 217 ? -19.555 4.726 -9.707 1.00 85.62 217 ALA A CA 1
ATOM 1662 C C . ALA A 1 217 ? -20.584 4.224 -10.734 1.00 85.62 217 ALA A C 1
ATOM 1664 O O . ALA A 1 217 ? -20.245 3.416 -11.598 1.00 85.62 217 ALA A O 1
ATOM 1665 N N . ARG A 1 218 ? -21.810 4.765 -10.728 1.00 87.56 218 ARG A N 1
ATOM 1666 C CA . ARG A 1 218 ? -22.828 4.415 -11.734 1.00 87.56 218 ARG A CA 1
ATOM 1667 C C . ARG A 1 218 ? -22.354 4.712 -13.155 1.00 87.56 218 ARG A C 1
ATOM 1669 O O . ARG A 1 218 ? -22.449 3.841 -14.010 1.00 87.56 218 ARG A O 1
ATOM 1676 N N . ASN A 1 219 ? -21.779 5.889 -13.397 1.00 90.56 219 ASN A N 1
ATOM 1677 C CA . ASN A 1 219 ? -21.314 6.281 -14.731 1.00 90.56 219 ASN A CA 1
ATOM 1678 C C . ASN A 1 219 ? -20.136 5.419 -15.211 1.00 90.56 219 ASN A C 1
ATOM 1680 O O . ASN A 1 219 ? -20.080 5.045 -16.378 1.00 90.56 219 ASN A O 1
ATOM 1684 N N . ARG A 1 220 ? -19.204 5.068 -14.315 1.00 86.00 220 ARG A N 1
ATOM 1685 C CA . ARG A 1 220 ? -18.047 4.225 -14.649 1.00 86.00 220 ARG A CA 1
ATOM 1686 C C . ARG A 1 220 ? -18.445 2.784 -14.961 1.00 86.00 220 ARG A C 1
ATOM 1688 O O . ARG A 1 220 ? -17.850 2.167 -15.843 1.00 86.00 220 ARG A O 1
ATOM 1695 N N . HIS A 1 221 ? -19.397 2.229 -14.215 1.00 85.94 221 HIS A N 1
ATOM 1696 C CA . HIS A 1 221 ? -19.714 0.803 -14.266 1.00 85.94 221 HIS A CA 1
ATOM 1697 C C . HIS A 1 221 ? -20.964 0.485 -15.104 1.00 85.94 221 HIS A C 1
ATOM 1699 O O . HIS A 1 221 ? -21.047 -0.603 -15.674 1.00 85.94 221 HIS A O 1
ATOM 1705 N N . GLY A 1 222 ? -21.894 1.428 -15.267 1.00 85.56 222 GLY A N 1
ATOM 1706 C CA . GLY A 1 222 ? -23.140 1.234 -16.007 1.00 85.56 222 GLY A CA 1
ATOM 1707 C C . GLY A 1 222 ? -23.976 0.096 -15.415 1.00 85.56 222 GLY A C 1
ATOM 1708 O O . GLY A 1 222 ? -24.189 0.025 -14.208 1.00 85.56 222 GLY A O 1
ATOM 1709 N N . ASN A 1 223 ? -24.405 -0.838 -16.263 1.00 83.75 223 ASN A N 1
ATOM 1710 C CA . ASN A 1 223 ? -25.160 -2.037 -15.876 1.00 83.75 223 ASN A CA 1
ATOM 1711 C C . ASN A 1 223 ? -24.291 -3.184 -15.306 1.00 83.75 223 A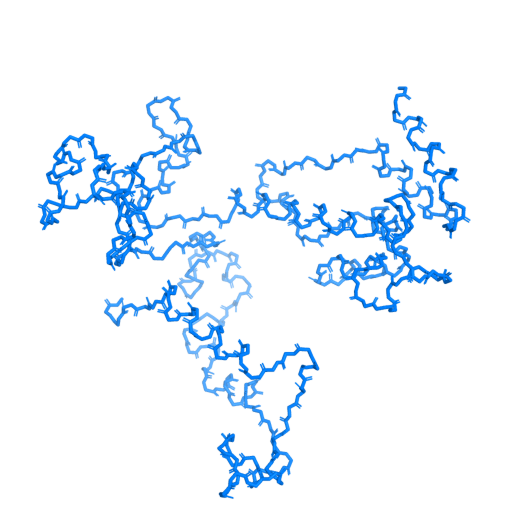SN A C 1
ATOM 1713 O O . ASN A 1 223 ? -24.811 -4.275 -15.064 1.00 83.75 223 ASN A O 1
ATOM 1717 N N . ARG A 1 224 ? -22.987 -2.956 -15.086 1.00 84.44 224 ARG A N 1
ATOM 1718 C CA . ARG A 1 224 ? -22.018 -3.949 -14.575 1.00 84.44 224 ARG A CA 1
ATOM 1719 C C . ARG A 1 224 ? -21.832 -3.885 -13.054 1.00 84.44 224 ARG A C 1
ATOM 1721 O O . ARG A 1 224 ? -20.776 -4.244 -12.547 1.00 84.44 224 ARG A O 1
ATOM 1728 N N . LEU A 1 225 ? -22.820 -3.363 -12.333 1.00 85.38 225 LEU A N 1
ATOM 1729 C CA . LEU A 1 225 ? -22.832 -3.348 -10.873 1.00 85.38 225 LEU A CA 1
ATOM 1730 C C . LEU A 1 225 ? -23.649 -4.538 -10.366 1.00 85.38 225 LEU A C 1
ATOM 1732 O O . LEU A 1 225 ? -24.817 -4.699 -10.727 1.00 85.38 225 LEU A O 1
ATOM 1736 N N . GLY A 1 226 ? -23.015 -5.384 -9.559 1.00 84.75 226 GLY A N 1
ATOM 1737 C CA . GLY A 1 226 ? -23.645 -6.522 -8.900 1.00 84.75 226 GLY A CA 1
ATOM 1738 C C . GLY A 1 226 ? -22.642 -7.628 -8.596 1.00 84.75 226 GLY A C 1
ATOM 1739 O O . GLY A 1 226 ? -21.700 -7.837 -9.356 1.00 84.75 226 GLY A O 1
ATOM 1740 N N . LEU A 1 227 ? -22.877 -8.361 -7.505 1.00 86.75 227 LEU A N 1
ATOM 1741 C CA . LEU A 1 227 ? -21.997 -9.443 -7.050 1.00 86.75 227 LEU A CA 1
ATOM 1742 C C . LEU A 1 227 ? -21.772 -10.524 -8.122 1.00 86.75 227 LEU A C 1
ATOM 1744 O O . LEU A 1 227 ? -20.689 -11.090 -8.212 1.00 86.75 227 LEU A O 1
ATOM 1748 N N . LEU A 1 228 ? -22.787 -10.777 -8.956 1.00 91.06 228 LEU A N 1
ATOM 1749 C CA . LEU A 1 228 ? -22.758 -11.783 -10.022 1.00 91.06 228 LEU A CA 1
ATOM 1750 C C . LEU A 1 228 ? -22.701 -11.168 -11.433 1.00 91.06 228 LEU A C 1
ATOM 1752 O O . LEU A 1 228 ? -23.214 -11.752 -12.389 1.00 91.06 228 LEU A O 1
ATOM 1756 N N . LYS A 1 229 ? -22.154 -9.949 -11.575 1.00 89.94 229 LYS A N 1
ATOM 1757 C CA . LYS A 1 229 ? -22.097 -9.226 -12.858 1.00 89.94 229 LYS A CA 1
ATOM 1758 C C . LYS A 1 229 ? -20.682 -8.714 -13.175 1.00 89.94 229 LYS A C 1
ATOM 1760 O O . LYS A 1 229 ? -20.307 -7.646 -12.696 1.00 89.94 229 LYS A O 1
ATOM 1765 N N . PRO A 1 230 ? -19.929 -9.393 -14.061 1.00 90.50 230 PRO A N 1
ATOM 1766 C CA . PRO A 1 230 ? -20.262 -10.669 -14.708 1.00 90.50 230 PRO A CA 1
ATOM 1767 C C . PRO A 1 230 ? -20.232 -11.841 -13.712 1.00 90.50 230 PRO A C 1
ATOM 1769 O O . PRO A 1 230 ? -19.782 -11.682 -12.580 1.00 90.50 230 PRO A O 1
ATOM 1772 N N . ASP A 1 231 ? -20.707 -13.011 -14.141 1.00 93.31 231 ASP A N 1
ATOM 1773 C CA . ASP A 1 231 ? -20.641 -14.243 -13.349 1.00 93.31 231 ASP A CA 1
ATOM 1774 C C . ASP A 1 231 ? -19.183 -14.520 -12.899 1.00 93.31 231 ASP A C 1
ATOM 1776 O O . ASP A 1 231 ? -18.293 -14.640 -13.753 1.00 93.31 231 ASP A O 1
ATOM 1780 N N . PRO A 1 232 ? -18.909 -14.638 -11.584 1.00 95.00 232 PRO A N 1
ATOM 1781 C CA . PRO A 1 232 ? -17.578 -14.935 -11.063 1.00 95.00 232 PRO A CA 1
ATOM 1782 C C . PRO A 1 232 ? -16.969 -16.227 -11.624 1.00 95.00 232 PRO A C 1
ATOM 1784 O O . PRO A 1 232 ? -15.750 -16.303 -11.793 1.00 95.00 232 PRO A O 1
ATOM 1787 N N . GLN A 1 233 ? -17.783 -17.231 -11.975 1.00 96.81 233 GLN A N 1
ATOM 1788 C CA . GLN A 1 233 ? -17.283 -18.455 -12.609 1.00 96.81 233 GLN A CA 1
ATOM 1789 C C . GLN A 1 233 ? -16.772 -18.197 -14.024 1.00 96.81 233 GLN A C 1
ATOM 1791 O O . GLN A 1 233 ? -15.781 -18.801 -14.436 1.00 96.81 233 GLN A O 1
ATOM 1796 N N . VAL A 1 234 ? -17.399 -17.277 -14.761 1.00 95.88 234 VAL A N 1
ATOM 1797 C CA . VAL A 1 234 ? -16.908 -16.865 -16.080 1.00 95.88 234 VAL A CA 1
ATOM 1798 C C . VAL A 1 234 ? -15.556 -16.172 -15.935 1.00 95.88 234 VAL A C 1
ATOM 1800 O O . VAL A 1 234 ? -14.636 -16.505 -16.678 1.00 95.88 234 VAL A O 1
ATOM 1803 N N . ILE A 1 235 ? -15.389 -15.286 -14.945 1.00 95.12 235 ILE A N 1
ATOM 1804 C CA . ILE A 1 235 ? -14.084 -14.667 -14.643 1.00 95.12 235 ILE A CA 1
ATOM 1805 C C . ILE A 1 235 ? -13.038 -15.747 -14.328 1.00 95.12 235 ILE A C 1
ATOM 1807 O O . ILE A 1 235 ? -11.969 -15.760 -14.935 1.00 95.12 235 ILE A O 1
ATOM 1811 N N . SER A 1 236 ? -13.350 -16.673 -13.415 1.00 96.12 236 SER A N 1
ATOM 1812 C CA . SER A 1 236 ? -12.438 -17.750 -13.010 1.00 96.12 236 SER A CA 1
ATOM 1813 C C . SER A 1 236 ? -11.985 -18.607 -14.200 1.00 96.12 236 SER A C 1
ATOM 1815 O O . SER A 1 236 ? -10.788 -18.815 -14.412 1.00 96.12 236 SER A O 1
ATOM 1817 N N . ARG A 1 237 ? -12.931 -19.040 -15.040 1.00 95.62 237 ARG A N 1
ATOM 1818 C CA . ARG A 1 237 ? -12.654 -19.898 -16.201 1.00 95.62 237 ARG A CA 1
ATOM 1819 C C . ARG A 1 237 ? -11.901 -19.174 -17.311 1.00 95.62 237 ARG A C 1
ATOM 1821 O O . ARG A 1 237 ? -10.991 -19.745 -17.895 1.00 95.62 237 ARG A O 1
ATOM 1828 N N . MET A 1 238 ? -12.267 -17.926 -17.595 1.00 95.88 238 MET A N 1
ATOM 1829 C CA . MET A 1 238 ? -11.727 -17.201 -18.749 1.00 95.88 238 MET A CA 1
ATOM 1830 C C . MET A 1 238 ? -10.426 -16.456 -18.448 1.00 95.88 238 MET A C 1
ATOM 1832 O O . MET A 1 238 ? -9.609 -16.298 -19.350 1.00 95.88 238 MET A O 1
ATOM 1836 N N . LEU A 1 239 ? -10.233 -15.970 -17.216 1.00 95.62 239 LEU A N 1
ATOM 1837 C CA . LEU A 1 239 ? -9.108 -15.090 -16.869 1.00 95.62 239 LEU A CA 1
ATOM 1838 C C . LEU A 1 239 ? -8.119 -15.699 -15.870 1.00 95.62 239 LEU A C 1
ATOM 1840 O O . LEU A 1 239 ? -6.955 -15.306 -15.880 1.00 95.62 239 LEU A O 1
ATOM 1844 N N . PHE A 1 240 ? -8.549 -16.628 -15.008 1.00 94.94 240 PHE A N 1
ATOM 1845 C CA . PHE A 1 240 ? -7.686 -17.187 -13.954 1.00 94.94 240 PHE A CA 1
ATOM 1846 C C . PHE A 1 240 ? -7.290 -18.646 -14.165 1.00 94.94 240 PHE A C 1
ATOM 1848 O O . PHE A 1 240 ? -6.315 -19.102 -13.564 1.00 94.94 240 PHE A O 1
ATOM 1855 N N . THR A 1 241 ? -7.992 -19.377 -15.033 1.00 91.75 241 THR A N 1
ATOM 1856 C CA . THR A 1 241 ? -7.580 -20.731 -15.409 1.00 91.75 241 THR A CA 1
ATOM 1857 C C . THR A 1 241 ? -6.225 -20.661 -16.090 1.00 91.75 241 THR A C 1
ATOM 1859 O O . THR A 1 241 ? -6.046 -19.915 -17.048 1.00 91.75 241 THR A O 1
ATOM 1862 N N . ARG A 1 242 ? -5.265 -21.439 -15.588 1.00 91.31 242 ARG A N 1
ATOM 1863 C CA . ARG A 1 242 ? -3.919 -21.541 -16.150 1.00 91.31 242 ARG A CA 1
ATOM 1864 C C . ARG A 1 242 ? -3.884 -22.694 -17.160 1.00 91.31 242 ARG A C 1
ATOM 1866 O O . ARG A 1 242 ? -3.815 -23.845 -16.722 1.00 91.31 242 ARG A O 1
ATOM 1873 N N . PRO A 1 243 ? -3.907 -22.438 -18.480 1.00 91.62 243 PRO A N 1
ATOM 1874 C CA . PRO A 1 243 ? -3.898 -23.506 -19.474 1.00 91.62 243 PRO A CA 1
ATOM 1875 C C . PRO A 1 243 ? -2.609 -24.322 -19.375 1.00 91.62 243 PRO A C 1
ATOM 1877 O O . PRO A 1 243 ? -1.553 -23.768 -19.074 1.00 91.62 243 PRO A O 1
ATOM 1880 N N . GLN A 1 244 ? -2.708 -25.629 -19.607 1.00 94.69 244 GLN A N 1
ATOM 1881 C CA . GLN A 1 244 ? -1.579 -26.556 -19.561 1.00 94.69 244 GLN A CA 1
ATOM 1882 C C . GLN A 1 244 ? -1.454 -27.260 -20.913 1.00 94.69 244 GLN A C 1
ATOM 1884 O O . GLN A 1 244 ? -2.401 -27.896 -21.368 1.00 94.69 244 GLN A O 1
ATOM 1889 N N . SER A 1 245 ? -0.281 -27.178 -21.534 1.00 95.06 245 SER A N 1
ATOM 1890 C CA . SER A 1 245 ? 0.069 -27.889 -22.766 1.00 95.06 245 SER A CA 1
ATOM 1891 C C . SER A 1 245 ? 0.163 -29.400 -22.548 1.00 95.06 245 SER A C 1
ATOM 1893 O O . SER A 1 245 ? -0.154 -30.177 -23.444 1.00 95.06 245 SER A O 1
ATOM 1895 N N . GLN A 1 246 ? 0.551 -29.825 -21.340 1.00 94.81 246 GLN A N 1
ATOM 1896 C CA . GLN A 1 246 ? 0.622 -31.228 -20.921 1.00 94.81 246 GLN A CA 1
ATOM 1897 C C . GLN A 1 246 ? -0.076 -31.422 -19.560 1.00 94.81 246 GLN A C 1
ATOM 1899 O O . GLN A 1 246 ? 0.601 -31.623 -18.549 1.00 94.81 246 GLN A O 1
ATOM 1904 N N . PRO A 1 247 ? -1.426 -31.395 -19.497 1.00 94.50 247 PRO A N 1
ATOM 1905 C CA . PRO A 1 247 ? -2.170 -31.462 -18.234 1.00 94.50 247 PRO A CA 1
ATOM 1906 C C . PRO A 1 247 ? -1.807 -32.675 -17.368 1.00 94.50 247 PRO A C 1
ATOM 1908 O O . PRO A 1 247 ? -1.683 -32.542 -16.154 1.00 94.50 247 PRO A O 1
ATOM 1911 N N . GLY A 1 248 ? -1.549 -33.833 -17.990 1.00 95.25 248 GLY A N 1
ATOM 1912 C CA . GLY A 1 248 ? -1.157 -35.058 -17.286 1.00 95.25 248 GLY A CA 1
ATOM 1913 C C . GLY A 1 248 ? 0.193 -34.977 -16.563 1.00 95.25 248 GLY A C 1
ATOM 1914 O O . GLY A 1 248 ? 0.372 -35.665 -15.567 1.00 95.25 248 GLY A O 1
ATOM 1915 N N . LYS A 1 249 ? 1.124 -34.118 -17.010 1.00 95.19 249 LYS A N 1
ATOM 1916 C CA . LYS A 1 249 ? 2.407 -33.887 -16.316 1.00 95.19 249 LYS A CA 1
ATOM 1917 C C . LYS A 1 249 ? 2.300 -32.886 -15.171 1.00 95.19 249 LYS A C 1
ATOM 1919 O O . LYS A 1 249 ? 3.135 -32.911 -14.270 1.00 95.19 249 LYS A O 1
ATOM 1924 N N . CYS A 1 250 ? 1.300 -32.010 -15.217 1.00 93.50 250 CYS A N 1
ATOM 1925 C CA . CYS A 1 250 ? 1.034 -31.053 -14.152 1.00 93.50 250 CYS A CA 1
ATOM 1926 C C . CYS A 1 250 ? 0.179 -31.680 -13.045 1.00 93.50 250 CYS A C 1
ATOM 1928 O O . CYS A 1 250 ? 0.393 -31.388 -11.869 1.00 93.50 250 CYS A O 1
ATOM 1930 N N . ALA A 1 251 ? -0.779 -32.536 -13.433 1.00 93.75 251 ALA A N 1
ATOM 1931 C CA . ALA A 1 251 ? -1.743 -33.190 -12.550 1.00 93.75 251 ALA A CA 1
ATOM 1932 C C . ALA A 1 251 ? -2.408 -32.191 -11.588 1.00 93.75 251 ALA A C 1
ATOM 1934 O O . ALA A 1 251 ? -2.343 -32.338 -10.372 1.00 93.75 251 ALA A O 1
ATOM 1935 N N . GLU A 1 252 ? -2.960 -31.104 -12.138 1.00 89.94 252 GLU A N 1
ATOM 1936 C CA . GLU A 1 252 ? -3.577 -30.013 -11.358 1.00 89.94 252 GLU A CA 1
ATOM 1937 C C . GLU A 1 252 ? -2.635 -29.372 -10.316 1.00 89.94 252 GLU A C 1
ATOM 1939 O O . GLU A 1 252 ? -3.070 -28.793 -9.324 1.00 89.94 252 GLU A O 1
ATOM 1944 N N . GLY A 1 253 ? -1.321 -29.453 -10.543 1.00 88.25 253 GLY A N 1
ATOM 1945 C CA . GLY A 1 253 ? -0.293 -28.948 -9.634 1.00 88.25 253 GLY A CA 1
ATOM 1946 C C . GLY A 1 253 ? 0.145 -29.943 -8.557 1.00 88.25 253 GLY A C 1
ATOM 1947 O O . GLY A 1 253 ? 1.045 -29.616 -7.788 1.00 88.25 253 GLY A O 1
ATOM 1948 N N . GLN A 1 254 ? -0.431 -31.149 -8.515 1.00 90.75 254 GLN A N 1
ATOM 1949 C CA . GLN A 1 254 ? -0.032 -32.217 -7.587 1.00 90.75 254 GLN A CA 1
ATOM 1950 C C . GLN A 1 254 ? 1.277 -32.905 -8.005 1.00 90.75 254 GLN A C 1
ATOM 1952 O O . GLN A 1 254 ? 1.909 -33.587 -7.199 1.00 90.75 254 GLN A O 1
ATOM 1957 N N . GLY A 1 255 ? 1.706 -32.717 -9.257 1.00 90.44 255 GLY A N 1
ATOM 1958 C CA . GLY A 1 255 ? 2.868 -33.398 -9.818 1.00 90.44 255 GLY A CA 1
ATOM 1959 C C . GLY A 1 255 ? 2.606 -34.877 -10.118 1.00 90.44 255 GLY A C 1
ATOM 1960 O O . GLY A 1 255 ? 1.471 -35.348 -10.127 1.00 90.44 255 GLY A O 1
ATOM 1961 N N . LEU A 1 256 ? 3.671 -35.619 -10.419 1.00 95.44 256 LEU A N 1
ATOM 1962 C CA . LEU A 1 256 ? 3.591 -37.036 -10.781 1.00 95.44 256 LEU A CA 1
ATOM 1963 C C . LEU A 1 256 ? 3.885 -37.946 -9.573 1.00 95.44 256 LEU A C 1
ATOM 1965 O O . LEU A 1 256 ? 4.625 -37.539 -8.670 1.00 95.44 256 LEU A O 1
ATOM 1969 N N . PRO A 1 257 ? 3.366 -39.192 -9.557 1.00 95.00 257 PRO A N 1
ATOM 1970 C CA . PRO A 1 257 ? 3.654 -40.164 -8.504 1.00 95.00 257 PRO A CA 1
ATOM 1971 C C . PRO A 1 257 ? 5.154 -40.318 -8.223 1.00 95.00 257 PRO A C 1
ATOM 1973 O O . PRO A 1 257 ? 5.980 -40.269 -9.135 1.00 95.00 257 PRO A O 1
ATOM 1976 N N . GLY A 1 258 ? 5.504 -40.504 -6.947 1.00 94.81 258 GLY A N 1
ATOM 1977 C CA . GLY A 1 258 ? 6.897 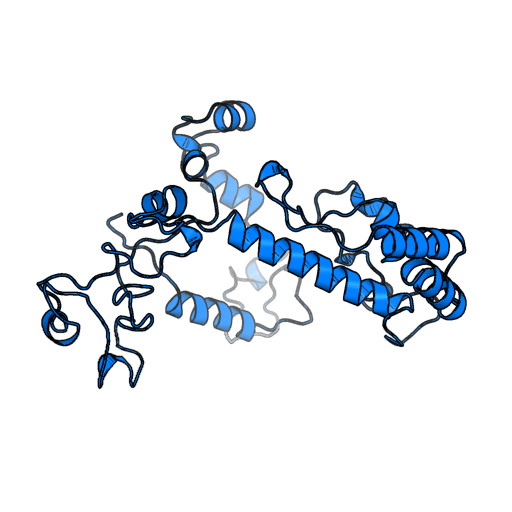-40.652 -6.515 1.00 94.81 258 GLY A CA 1
ATOM 1978 C C . GLY A 1 258 ? 7.742 -39.379 -6.639 1.00 94.81 258 GLY A C 1
ATOM 1979 O O . GLY A 1 258 ? 8.964 -39.480 -6.625 1.00 94.81 258 GLY A O 1
ATOM 1980 N N . TYR A 1 259 ? 7.115 -38.203 -6.771 1.00 90.69 259 TYR A N 1
ATOM 1981 C CA . TYR A 1 259 ? 7.797 -36.915 -6.953 1.00 90.69 259 TYR A CA 1
ATOM 1982 C C . TYR A 1 259 ? 8.732 -36.901 -8.171 1.00 90.69 259 TYR A C 1
ATOM 1984 O O . TYR A 1 259 ? 9.830 -36.347 -8.114 1.00 90.69 259 TYR A O 1
ATOM 1992 N N . SER A 1 260 ? 8.309 -37.534 -9.274 1.00 94.75 260 SER A N 1
ATOM 1993 C CA . SER A 1 260 ? 9.119 -37.586 -10.495 1.00 94.75 260 SER A CA 1
ATOM 1994 C C . SER A 1 260 ? 9.504 -36.182 -10.972 1.00 94.75 260 SER A C 1
ATOM 1996 O O . SER A 1 260 ? 8.661 -35.287 -11.068 1.00 94.75 260 SER A O 1
ATOM 1998 N N . ALA A 1 261 ? 10.777 -36.017 -11.338 1.00 92.88 261 ALA A N 1
ATOM 1999 C CA . ALA A 1 261 ? 11.306 -34.786 -11.918 1.00 92.88 261 ALA A CA 1
ATOM 2000 C C . ALA A 1 261 ? 10.719 -34.466 -13.308 1.00 92.88 261 ALA A C 1
ATOM 2002 O O . ALA A 1 261 ? 10.865 -33.343 -13.785 1.00 92.88 261 ALA A O 1
ATOM 2003 N N . ASP A 1 262 ? 10.025 -35.423 -13.938 1.00 94.56 262 ASP A N 1
ATOM 2004 C CA . ASP A 1 262 ? 9.301 -35.214 -15.197 1.00 94.56 262 ASP A CA 1
ATOM 2005 C C . ASP A 1 262 ? 7.993 -34.425 -15.014 1.00 94.56 262 ASP A C 1
ATOM 2007 O O . ASP A 1 262 ? 7.366 -34.022 -16.002 1.00 94.56 262 ASP A O 1
ATOM 2011 N N . ALA A 1 263 ? 7.558 -34.217 -13.765 1.00 94.62 263 ALA A N 1
ATOM 2012 C CA . ALA A 1 263 ? 6.404 -33.388 -13.453 1.00 94.62 263 ALA A CA 1
ATOM 2013 C C . ALA A 1 263 ? 6.644 -31.947 -13.923 1.00 94.62 263 ALA A C 1
ATOM 2015 O O . ALA A 1 263 ? 7.681 -31.339 -13.657 1.00 94.62 263 ALA A O 1
ATOM 2016 N N . SER A 1 264 ? 5.669 -31.381 -14.629 1.00 93.62 264 SER A N 1
ATOM 2017 C CA . SER A 1 264 ? 5.797 -30.047 -15.209 1.00 93.62 264 SER A CA 1
ATOM 2018 C C . SER A 1 264 ? 4.438 -29.388 -15.373 1.00 93.62 264 SER A C 1
ATOM 2020 O O . SER A 1 264 ? 3.504 -29.999 -15.888 1.00 93.62 264 SER A O 1
ATOM 2022 N N . CYS A 1 265 ? 4.363 -28.120 -14.975 1.00 93.06 265 CYS A N 1
ATOM 2023 C CA . CYS A 1 265 ? 3.240 -27.238 -15.246 1.00 93.06 265 CYS A CA 1
ATOM 2024 C C . CYS A 1 265 ? 3.720 -26.040 -16.071 1.00 93.06 265 CYS A C 1
ATOM 2026 O O . CYS A 1 265 ? 4.811 -25.511 -15.843 1.00 93.06 265 CYS A O 1
ATOM 2028 N N . ASP A 1 266 ? 2.874 -25.552 -16.967 1.00 93.69 266 ASP A N 1
ATOM 2029 C CA . ASP A 1 266 ? 3.101 -24.335 -17.733 1.00 93.69 266 ASP A CA 1
ATOM 2030 C C . ASP A 1 266 ? 2.894 -23.122 -16.829 1.00 93.69 266 ASP A C 1
ATOM 2032 O O . ASP A 1 266 ? 1.770 -22.824 -16.426 1.00 93.69 266 ASP A O 1
ATOM 2036 N N . TYR A 1 267 ? 3.974 -22.418 -16.492 1.00 90.62 267 TYR A N 1
ATOM 2037 C CA . TYR A 1 267 ? 3.936 -21.117 -15.823 1.00 90.62 267 TYR A CA 1
ATOM 2038 C C . TYR A 1 267 ? 5.231 -20.338 -16.066 1.00 90.62 267 TYR A C 1
ATOM 2040 O O . TYR A 1 267 ? 6.293 -20.908 -16.324 1.00 90.62 267 TYR A O 1
ATOM 2048 N N . LYS A 1 268 ? 5.162 -19.010 -15.939 1.00 89.56 268 LYS A N 1
ATOM 2049 C CA . LYS A 1 268 ? 6.354 -18.158 -15.958 1.00 89.56 268 LYS A CA 1
ATOM 2050 C C . LYS A 1 268 ? 7.030 -18.206 -14.589 1.00 89.56 268 LYS A C 1
ATOM 2052 O O . LYS A 1 268 ? 6.500 -17.677 -13.615 1.00 89.56 268 LYS A O 1
ATOM 2057 N N . LYS A 1 269 ? 8.198 -18.842 -14.516 1.00 88.62 269 LYS A N 1
ATOM 2058 C CA . LYS A 1 269 ? 9.019 -18.884 -13.298 1.00 88.62 269 LYS A CA 1
ATOM 2059 C C . LYS A 1 269 ? 9.541 -17.484 -12.963 1.00 88.62 269 LYS A C 1
ATOM 2061 O O . LYS A 1 269 ? 10.005 -16.769 -13.850 1.00 88.62 269 LYS A O 1
ATOM 2066 N N . ALA A 1 270 ? 9.492 -17.112 -11.687 1.00 90.31 270 ALA A N 1
ATOM 2067 C CA . ALA A 1 270 ? 10.206 -15.949 -11.173 1.00 90.31 270 ALA A CA 1
ATOM 2068 C C . ALA A 1 270 ? 11.631 -16.396 -10.797 1.00 90.31 270 ALA A C 1
ATOM 2070 O O . ALA A 1 270 ? 11.773 -17.188 -9.869 1.00 90.31 270 ALA A O 1
ATOM 2071 N N . PRO A 1 271 ? 12.691 -15.941 -11.493 1.00 89.69 271 PRO A N 1
ATOM 2072 C CA . PRO A 1 271 ? 14.039 -16.490 -11.306 1.00 89.69 271 PRO A CA 1
ATOM 2073 C C . PRO A 1 271 ? 14.662 -16.146 -9.945 1.00 89.69 271 PRO A C 1
ATOM 2075 O O . PRO A 1 271 ? 15.633 -16.772 -9.542 1.00 89.69 271 PRO A O 1
ATOM 2078 N N . PHE A 1 272 ? 14.098 -15.167 -9.237 1.00 88.81 272 PHE A N 1
ATOM 2079 C CA . PHE A 1 272 ? 14.580 -14.673 -7.947 1.00 88.81 272 PHE A CA 1
ATOM 2080 C C . PHE A 1 272 ? 13.702 -15.088 -6.753 1.00 88.81 272 PHE A C 1
ATOM 2082 O O . PHE A 1 272 ? 14.065 -14.811 -5.614 1.00 88.81 272 PHE A O 1
ATOM 2089 N N . PHE A 1 273 ? 12.563 -15.754 -6.985 1.00 90.88 273 PHE A N 1
ATOM 2090 C CA . PHE A 1 273 ? 11.663 -16.222 -5.928 1.00 90.88 273 PHE A CA 1
ATOM 2091 C C . PHE A 1 273 ? 11.558 -17.746 -5.946 1.00 90.88 273 PHE A C 1
ATOM 2093 O O . PHE A 1 273 ? 11.210 -18.350 -6.959 1.00 90.88 273 PHE A O 1
ATOM 2100 N N . ASN A 1 274 ? 11.818 -18.366 -4.797 1.00 91.50 274 ASN A N 1
ATOM 2101 C CA . ASN A 1 274 ? 11.588 -19.792 -4.589 1.00 91.50 274 ASN A CA 1
ATOM 2102 C C . ASN A 1 274 ? 10.208 -20.042 -3.950 1.00 91.50 274 ASN A C 1
ATOM 2104 O O . ASN A 1 274 ? 9.508 -19.113 -3.546 1.00 91.50 274 ASN A O 1
ATOM 2108 N N . VAL A 1 275 ? 9.818 -21.314 -3.837 1.00 90.00 275 VAL A N 1
ATOM 2109 C CA . VAL A 1 275 ? 8.523 -21.698 -3.250 1.00 90.00 275 VAL A CA 1
ATOM 2110 C C . VAL A 1 275 ? 8.420 -21.374 -1.753 1.00 90.00 275 VAL A C 1
ATOM 2112 O O . VAL A 1 275 ? 7.325 -21.126 -1.258 1.00 90.00 275 VAL A O 1
ATOM 2115 N N . LEU A 1 276 ? 9.544 -21.286 -1.031 1.00 95.06 276 LEU A N 1
ATOM 2116 C CA . LEU A 1 276 ? 9.540 -20.910 0.387 1.00 95.06 276 LEU A CA 1
ATOM 2117 C C . LEU A 1 276 ? 9.003 -19.492 0.587 1.00 95.06 276 LEU A C 1
ATOM 2119 O O . LEU A 1 276 ? 8.278 -19.246 1.545 1.00 95.06 276 LEU A O 1
ATOM 2123 N N . ALA A 1 277 ? 9.285 -18.576 -0.342 1.00 94.75 277 ALA A N 1
ATOM 2124 C CA . ALA A 1 277 ? 8.712 -17.235 -0.303 1.00 94.75 277 ALA A CA 1
ATOM 2125 C C . ALA A 1 277 ? 7.178 -17.242 -0.445 1.00 94.75 277 ALA A C 1
ATOM 2127 O O . ALA A 1 277 ? 6.505 -16.414 0.169 1.00 94.75 277 ALA A O 1
ATOM 2128 N N . ALA A 1 278 ? 6.615 -18.191 -1.204 1.00 91.88 278 ALA A N 1
ATOM 2129 C CA . ALA A 1 278 ? 5.166 -18.351 -1.323 1.00 91.88 278 ALA A CA 1
ATOM 2130 C C . ALA A 1 278 ? 4.541 -18.864 -0.013 1.00 91.88 278 ALA A C 1
ATOM 2132 O O . ALA A 1 278 ? 3.524 -18.336 0.433 1.00 91.88 278 ALA A O 1
ATOM 2133 N N . PHE A 1 279 ? 5.174 -19.835 0.652 1.00 95.81 279 PHE A N 1
ATOM 2134 C CA . PHE A 1 279 ? 4.718 -20.292 1.971 1.00 95.81 279 PHE A CA 1
ATOM 2135 C C . PHE A 1 279 ? 4.864 -19.211 3.038 1.00 95.81 279 PHE A C 1
ATOM 2137 O O . PHE A 1 279 ? 3.986 -19.057 3.881 1.00 95.81 279 PHE A O 1
ATOM 2144 N N . TRP A 1 280 ? 5.934 -18.418 2.971 1.00 97.38 280 TRP A N 1
ATOM 2145 C CA . TRP A 1 280 ? 6.150 -17.313 3.894 1.00 97.38 280 TRP A CA 1
ATOM 2146 C C . TRP A 1 280 ? 5.027 -16.278 3.818 1.00 97.38 280 TRP A C 1
ATOM 2148 O O . TRP A 1 280 ? 4.498 -15.890 4.853 1.00 97.38 280 TRP A O 1
ATOM 2158 N N . ILE A 1 281 ? 4.604 -15.851 2.622 1.00 96.94 281 ILE A N 1
ATOM 2159 C CA . ILE A 1 281 ? 3.529 -14.849 2.523 1.00 96.94 281 ILE A CA 1
ATOM 2160 C C . ILE A 1 281 ? 2.166 -15.398 2.979 1.00 96.94 281 ILE A C 1
ATOM 2162 O O . ILE A 1 281 ? 1.367 -14.656 3.552 1.00 96.94 281 ILE A O 1
ATOM 2166 N N . GLN A 1 282 ? 1.910 -16.700 2.811 1.00 96.75 282 GLN A N 1
ATOM 2167 C CA . GLN A 1 282 ? 0.734 -17.346 3.402 1.00 96.75 282 GLN A CA 1
ATOM 2168 C C . GLN A 1 282 ? 0.826 -17.394 4.934 1.00 96.75 282 GLN A C 1
ATOM 2170 O O . GLN A 1 282 ? -0.138 -17.048 5.612 1.00 96.75 282 GLN A O 1
ATOM 2175 N N . PHE A 1 283 ? 1.993 -17.752 5.480 1.00 97.88 283 PHE A N 1
ATOM 2176 C CA . PHE A 1 283 ? 2.258 -17.735 6.921 1.00 97.88 283 PHE A CA 1
ATOM 2177 C C . PHE A 1 283 ? 2.042 -16.338 7.522 1.00 97.88 283 PHE A C 1
ATOM 2179 O O . PHE A 1 283 ? 1.363 -16.206 8.535 1.00 97.88 283 PHE A O 1
ATOM 2186 N N . MET A 1 284 ? 2.520 -15.287 6.852 1.00 98.38 284 MET A N 1
ATOM 2187 C CA . MET A 1 284 ? 2.257 -13.899 7.242 1.00 98.38 284 MET A CA 1
ATOM 2188 C C . MET A 1 284 ? 0.761 -13.552 7.180 1.00 98.38 284 MET A C 1
ATOM 2190 O O . MET A 1 284 ? 0.249 -12.880 8.065 1.00 98.38 284 MET A O 1
ATOM 2194 N N . THR A 1 285 ? 0.029 -14.041 6.173 1.00 97.31 285 THR A N 1
ATOM 2195 C CA . THR A 1 285 ? -1.428 -13.827 6.081 1.00 97.31 285 THR A CA 1
ATOM 2196 C C . THR A 1 285 ? -2.162 -14.441 7.279 1.00 97.31 285 THR A C 1
ATOM 2198 O O . THR A 1 285 ? -3.073 -13.814 7.808 1.00 97.31 285 THR A O 1
ATOM 2201 N N . HIS A 1 286 ? -1.729 -15.620 7.748 1.00 96.44 286 HIS A N 1
ATOM 2202 C CA . HIS A 1 286 ? -2.281 -16.268 8.947 1.00 96.44 286 HIS A CA 1
ATOM 2203 C C . HIS A 1 286 ? -1.982 -15.500 10.249 1.00 96.44 286 HIS A C 1
ATOM 2205 O O . HIS A 1 286 ? -2.737 -15.641 11.206 1.00 96.44 286 HIS A O 1
ATOM 2211 N N . ASP A 1 287 ? -0.908 -14.707 10.292 1.00 96.56 287 ASP A N 1
ATOM 2212 C CA . ASP A 1 287 ? -0.601 -13.798 11.408 1.00 96.56 287 ASP A CA 1
ATOM 2213 C C . ASP A 1 287 ? -1.443 -12.510 11.326 1.00 96.56 287 ASP A C 1
ATOM 2215 O O . ASP A 1 287 ? -1.965 -12.017 12.322 1.00 96.56 287 ASP A O 1
ATOM 2219 N N . TRP A 1 288 ? -1.618 -11.960 10.122 1.00 95.94 288 TRP A N 1
ATOM 2220 C CA . TRP A 1 288 ? -2.146 -10.605 9.963 1.00 95.94 288 TRP A CA 1
ATOM 2221 C C . TRP A 1 288 ? -3.667 -10.487 9.979 1.00 95.94 288 TRP A C 1
ATOM 2223 O O . TRP A 1 288 ? -4.176 -9.532 10.567 1.00 95.94 288 TRP A O 1
ATOM 2233 N N . PHE A 1 289 ? -4.405 -11.355 9.277 1.00 94.44 289 PHE A N 1
ATOM 2234 C CA . PHE A 1 289 ? -5.848 -11.149 9.133 1.00 94.44 289 PHE A CA 1
ATOM 2235 C C . PHE A 1 289 ? -6.649 -12.393 8.740 1.00 94.44 289 PHE A C 1
ATOM 2237 O O . PHE A 1 289 ? -6.223 -13.228 7.949 1.00 94.44 289 PHE A O 1
ATOM 2244 N N . SER A 1 290 ? -7.894 -12.430 9.220 1.00 94.12 290 SER A N 1
ATOM 2245 C CA . SER A 1 290 ? -8.970 -13.291 8.728 1.00 94.12 290 SER A CA 1
ATOM 2246 C C . SER A 1 290 ? -10.304 -12.542 8.821 1.00 94.12 290 SER A C 1
ATOM 2248 O O . SER A 1 290 ? -10.460 -11.664 9.670 1.00 94.12 290 SER A O 1
ATOM 2250 N N . HIS A 1 291 ? -11.260 -12.868 7.951 1.00 92.50 291 HIS A N 1
ATOM 2251 C CA . HIS A 1 291 ? -12.633 -12.371 8.072 1.00 92.50 291 HIS A CA 1
ATOM 2252 C C . HIS A 1 291 ? -13.435 -13.314 8.977 1.00 92.50 291 HIS A C 1
ATOM 2254 O O . HIS A 1 291 ? -13.249 -14.527 8.920 1.00 92.50 291 HIS A O 1
ATOM 2260 N N . MET A 1 292 ? -14.329 -12.765 9.801 1.00 86.62 292 MET A N 1
ATOM 2261 C CA . MET A 1 292 ? -15.300 -13.574 10.545 1.00 86.62 292 MET A CA 1
ATOM 2262 C C . MET A 1 292 ? -16.395 -14.059 9.581 1.00 86.62 292 MET A C 1
ATOM 2264 O O . MET A 1 292 ? -16.785 -13.310 8.687 1.00 86.62 292 MET A O 1
ATOM 2268 N N . GLU A 1 293 ? -16.877 -15.296 9.744 1.00 77.38 293 GLU A N 1
ATOM 2269 C CA . GLU A 1 293 ? -17.908 -15.879 8.862 1.00 77.38 293 GLU A CA 1
ATOM 2270 C C . GLU A 1 293 ? -19.276 -15.184 8.991 1.00 77.38 293 GLU A C 1
ATOM 2272 O O . GLU A 1 293 ? -20.069 -15.207 8.055 1.00 77.38 293 GLU A O 1
ATOM 2277 N N . GLU A 1 294 ? -19.538 -14.521 10.119 1.00 52.53 294 GLU A N 1
ATOM 2278 C CA . GLU A 1 294 ? -20.836 -13.922 10.472 1.00 52.53 294 GLU A CA 1
ATOM 2279 C C . GLU A 1 294 ? -20.911 -12.405 10.192 1.00 52.53 294 GLU A C 1
ATOM 2281 O O . GLU A 1 294 ? -21.545 -11.658 10.937 1.00 52.53 294 GLU A O 1
ATOM 2286 N N . GLY A 1 295 ? -20.227 -11.933 9.145 1.00 43.06 295 GLY A N 1
ATOM 2287 C CA . GLY A 1 295 ? -20.221 -10.520 8.732 1.00 43.06 295 GLY A CA 1
ATOM 2288 C C . GLY A 1 295 ? -21.489 -10.054 8.023 1.00 43.06 295 GLY A C 1
ATOM 2289 O O . GLY A 1 295 ? -21.943 -10.764 7.099 1.00 43.06 295 GLY A O 1
#

pLDDT: mean 90.62, std 9.94, range [42.94, 98.38]

Foldseek 3Di:
DVLVVVLVVLVVVAPQDDPLLSVLVSVDSNVDDDDQDPDLVPAQQLADDLSLQCNFANPQLNVCRPPSDHSLCRGAQNPDQVSHRPPDRDCPDCSYRNNVSVVSSVSSVVSNVVSLVVQFWAFPLPLRVCLCPPPPPDHNVRDQADPSLQDDQPDPCCVVQPHPDQGFDDDPLCVDQDPQRACPRRRRRNVLGPPGDDITRDDPVPPQLLVVPDPVSCVVQPPQRDPVRPHVVCCCVPPVDQDFPCCVLCVVVPGDPPNDPSRDGDDDDDPPDDVVVVVVVVVVDVVRDDDDPVD

Sequence (295 aa):
MLFGIAGVIILLAGCTSSRQELKACAEVVNSGFRPVARERTERFQGKVQETTALCRGGEKAVTFRSTPYVDWANYWATGDAGSMYPGTTSIDGHLRPNGRGIDGALLDLEYQRMELIKFNLFDNSGTYREYLEGRDGVAGPALKVWNAMRLPKDNPNYQAVGGDGPQLCQGELIRARTLNGTCNDIKNPLMGSTGQPFARNAQFETTFPDLGKNTLARNRHGNRLGLLKPDPQVISRMLFTRPQSQPGKCAEGQGLPGYSADASCDYKKAPFFNVLAAFWIQFMTHDWFSHMEEG

Secondary structure (DSSP, 8-state):
-HHHHHHHHHHHH-TTS-HHHHHHHHHHHHH-PPPPPSSGGG---S---HHHHHHHHHHHHHHHTTSSS-SGGGSTTSSSGGGSPTT--S---TTSHHHHHHHHHHHHHHHHHHHHHHHS-B-TTTTHHHHHH-BTTB-GGG----GGGSPPTTSTTTTTTTTTS-----GGGGTS--TT-TTSSTT-TTTT-TTPPPPBSS-GGGS-GGGT-SHHHHHHHTT--STTSS-HHHHIIIII----SSHHHHGGGT--GGG-TT--------TT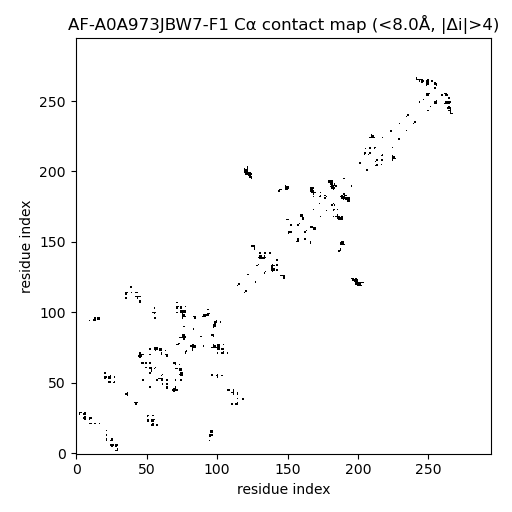--HHHHHHHHHHHHHH----TT-

Solvent-accessible surface area (backbone atoms only — not comparable to full-atom values): 17277 Å² total; per-residue (Å²): 114,70,57,64,53,52,37,52,50,47,61,69,63,28,84,86,59,54,74,66,34,51,52,24,39,32,49,44,59,63,69,50,79,82,76,82,56,92,50,74,91,66,43,66,76,51,69,77,55,63,48,52,27,24,38,22,22,34,69,62,17,42,65,49,58,83,47,97,59,62,40,46,55,40,14,13,51,45,56,51,87,87,29,38,46,90,97,57,92,69,75,60,57,62,77,25,58,26,22,31,6,39,55,47,33,54,51,49,53,46,52,36,51,56,43,40,62,74,68,30,70,40,50,74,69,68,55,41,63,44,41,70,72,22,58,95,94,40,56,18,86,73,62,77,69,47,83,74,21,52,67,52,88,86,40,92,57,20,64,76,23,41,46,95,52,78,52,43,49,49,72,73,49,63,73,53,87,44,98,52,33,39,25,70,38,43,51,22,33,38,47,85,16,73,92,59,74,83,60,36,63,59,61,76,79,64,74,50,50,58,73,47,79,34,70,68,47,35,69,75,46,57,90,49,54,41,94,63,41,70,47,59,65,56,48,43,62,76,72,64,56,76,73,52,97,50,51,83,33,14,42,94,75,72,41,36,84,93,73,40,86,78,37,45,69,69,72,88,80,56,96,88,61,59,70,65,59,57,53,48,54,52,54,49,40,73,72,71,64,81,83,71,93,90,116